Protein AF-A0AAN0NAV8-F1 (afdb_monomer_lite)

Sequence (212 aa):
MNHAFNGTGFLKELDVSEWDTSNVSIMSFVFSYTAVESLDVHKWNTSNVTTMSNMFAMTQSLTHLEGKLNWDTSKVTKMDGMFIFSGLSELDLSNFDTSNVTDMDGMFGGMENLETLDIGSFDTSKVTNAENIFGMDEKLNRITLGAKTTFQSFYTGLPLISTESGEYTGGWIRIIPESPFTTYSSSDIFMESFNGNLVERMFGKDLSKMAN

Secondary structure (DSSP, 8-state):
--STTTT-TT------TT---TT--B--SSSTT----EEE-TT---TT--B-TTTTTT-TT--EEES------TT--B-TTTTTT---S----TT---TT--B-TTTTTT-TT--EEEETT---TT-SB-TTTTTT-SS--EEEE-TT-EE--S-SSPPPPP-SS----SS-EE--TTS---B-S-HHHHHTT--SS----SS----TT---

Structure (mmCIF, N/CA/C/O backbone):
data_AF-A0AAN0NAV8-F1
#
_entry.id   AF-A0AAN0NAV8-F1
#
loop_
_atom_site.group_PDB
_atom_site.id
_atom_site.type_symbol
_atom_site.label_atom_id
_atom_site.label_alt_id
_atom_site.label_comp_id
_atom_site.label_asym_id
_atom_site.label_entity_id
_atom_site.label_seq_id
_atom_site.pdbx_PDB_ins_code
_atom_site.Cartn_x
_atom_site.Cartn_y
_atom_site.Cartn_z
_atom_site.occupancy
_atom_site.B_iso_or_equiv
_atom_site.auth_seq_id
_atom_site.auth_comp_id
_atom_site.auth_asym_id
_atom_site.auth_atom_id
_atom_site.pdbx_PDB_model_num
ATOM 1 N N . MET A 1 1 ? 4.655 -13.094 -10.588 1.00 91.25 1 MET A N 1
ATOM 2 C CA . MET A 1 1 ? 5.820 -12.193 -10.552 1.00 91.25 1 MET A CA 1
ATOM 3 C C . MET A 1 1 ? 6.284 -12.085 -9.109 1.00 91.25 1 MET A C 1
ATOM 5 O O . MET A 1 1 ? 5.792 -11.251 -8.373 1.00 91.25 1 MET A O 1
ATOM 9 N N . ASN A 1 2 ? 7.158 -12.990 -8.669 1.00 95.38 2 ASN A N 1
ATOM 10 C CA . ASN A 1 2 ? 7.648 -13.016 -7.291 1.00 95.38 2 ASN A CA 1
ATOM 11 C C . ASN A 1 2 ? 9.161 -12.766 -7.308 1.00 95.38 2 ASN A C 1
ATOM 13 O O . ASN A 1 2 ? 9.855 -13.462 -8.047 1.00 95.38 2 ASN A O 1
ATOM 17 N N . HIS A 1 3 ? 9.642 -11.773 -6.558 1.00 97.31 3 HIS A N 1
ATOM 18 C CA . HIS A 1 3 ? 11.048 -11.345 -6.506 1.00 97.31 3 HIS A CA 1
ATOM 19 C C . HIS A 1 3 ? 11.684 -10.984 -7.865 1.00 97.31 3 HIS A C 1
ATOM 21 O O . HIS A 1 3 ? 12.891 -11.139 -8.029 1.00 97.31 3 HIS A O 1
ATOM 27 N N . ALA A 1 4 ? 10.906 -10.526 -8.854 1.00 97.25 4 ALA A N 1
ATOM 28 C CA . ALA A 1 4 ? 11.380 -10.395 -10.240 1.00 97.25 4 ALA A CA 1
ATOM 29 C C . ALA A 1 4 ? 12.645 -9.521 -10.393 1.00 97.25 4 ALA A C 1
ATOM 31 O O . ALA A 1 4 ? 13.551 -9.903 -11.131 1.00 97.25 4 ALA A O 1
ATOM 32 N N . PHE A 1 5 ? 12.718 -8.402 -9.666 1.00 98.06 5 PHE A N 1
ATOM 33 C CA . PHE A 1 5 ? 13.861 -7.478 -9.629 1.00 98.06 5 PHE A CA 1
ATOM 34 C C . PHE A 1 5 ? 14.331 -7.216 -8.191 1.00 98.06 5 PHE A C 1
ATOM 36 O O . PHE A 1 5 ? 15.004 -6.230 -7.910 1.00 98.06 5 PHE A O 1
ATOM 43 N N . ASN A 1 6 ? 13.986 -8.103 -7.255 1.00 97.62 6 ASN A N 1
ATOM 44 C CA . ASN A 1 6 ? 14.332 -7.920 -5.851 1.00 97.62 6 ASN A CA 1
ATOM 45 C C . ASN A 1 6 ? 15.852 -7.796 -5.658 1.00 97.62 6 ASN A C 1
ATOM 47 O O . ASN A 1 6 ? 16.610 -8.664 -6.095 1.00 97.62 6 ASN A O 1
ATOM 51 N N . GLY A 1 7 ? 16.294 -6.748 -4.965 1.00 96.88 7 GLY A N 1
ATOM 52 C CA . GLY A 1 7 ? 17.705 -6.519 -4.659 1.00 96.88 7 GLY A CA 1
ATOM 53 C C . GLY A 1 7 ? 18.537 -5.998 -5.829 1.00 96.88 7 GLY A C 1
ATOM 54 O O . GLY A 1 7 ? 19.754 -5.859 -5.684 1.00 96.88 7 GLY A O 1
ATOM 55 N N . THR A 1 8 ? 17.938 -5.684 -6.985 1.00 97.25 8 THR A N 1
ATOM 56 C CA . THR A 1 8 ? 18.673 -5.057 -8.092 1.00 97.25 8 THR A CA 1
ATOM 57 C C . THR A 1 8 ? 18.839 -3.556 -7.841 1.00 97.25 8 THR A C 1
ATOM 59 O O . THR A 1 8 ? 18.300 -2.727 -8.570 1.00 97.25 8 THR A O 1
ATOM 62 N N . GLY A 1 9 ? 19.618 -3.188 -6.820 1.00 95.56 9 GLY A N 1
ATOM 63 C CA . GLY A 1 9 ? 19.835 -1.795 -6.392 1.00 95.56 9 GLY A CA 1
ATOM 64 C C . GLY A 1 9 ? 20.582 -0.904 -7.396 1.00 95.56 9 GLY A C 1
ATOM 65 O O . GLY A 1 9 ? 20.837 0.262 -7.123 1.00 95.56 9 GLY A O 1
ATOM 66 N N . PHE A 1 10 ? 20.958 -1.441 -8.558 1.00 95.44 10 PHE A N 1
ATOM 67 C CA . PHE A 1 10 ? 21.512 -0.686 -9.685 1.00 95.44 10 PHE A CA 1
ATOM 68 C C . PHE A 1 10 ? 20.484 -0.430 -10.801 1.00 95.44 10 PHE A C 1
ATOM 70 O O . PHE A 1 10 ? 20.789 0.300 -11.743 1.00 95.44 10 PHE A O 1
ATOM 77 N N . LEU A 1 11 ? 19.296 -1.046 -10.733 1.00 97.56 11 LEU A N 1
ATOM 78 C CA . LEU A 1 11 ? 18.228 -0.866 -11.713 1.00 97.56 11 LEU A CA 1
ATOM 79 C C . LEU A 1 11 ? 17.549 0.479 -11.468 1.00 97.56 11 LEU A C 1
ATOM 81 O O . LEU A 1 11 ? 16.832 0.609 -10.482 1.00 97.56 11 LEU A O 1
ATOM 85 N N . LYS A 1 12 ? 17.789 1.447 -12.355 1.00 96.50 12 LYS A N 1
ATOM 86 C CA . LYS A 1 12 ? 17.234 2.809 -12.268 1.00 96.50 12 LYS A CA 1
ATOM 87 C C . LYS A 1 12 ? 16.031 3.057 -13.167 1.00 96.50 12 LYS A C 1
ATOM 89 O O . LYS A 1 12 ? 15.163 3.857 -12.844 1.00 96.50 12 LYS A O 1
ATOM 94 N N . GLU A 1 13 ? 15.987 2.359 -14.292 1.00 96.06 13 GLU A N 1
ATOM 95 C CA . GLU A 1 13 ? 14.954 2.511 -15.307 1.00 96.06 13 GLU A CA 1
ATOM 96 C C . GLU A 1 13 ? 14.535 1.125 -15.783 1.00 96.06 13 GLU A C 1
ATOM 98 O O . GLU A 1 13 ? 15.375 0.244 -16.000 1.00 96.06 13 GLU A O 1
ATOM 103 N N . LEU A 1 14 ? 13.231 0.934 -15.941 1.00 95.75 14 LEU A N 1
ATOM 104 C CA . LEU A 1 14 ? 12.652 -0.266 -16.516 1.00 95.75 14 LEU A CA 1
ATOM 105 C C . LEU A 1 14 ? 11.301 0.086 -17.130 1.00 95.75 14 LEU A C 1
ATOM 107 O O . LEU A 1 14 ? 10.402 0.544 -16.430 1.00 95.75 14 LEU A O 1
ATOM 111 N N . ASP A 1 15 ? 11.146 -0.172 -18.424 1.00 96.12 15 ASP A N 1
ATOM 112 C CA . ASP A 1 15 ? 9.843 -0.054 -19.069 1.00 96.12 15 ASP A CA 1
ATOM 113 C C . ASP A 1 15 ? 8.992 -1.297 -18.766 1.00 96.12 15 ASP A C 1
ATOM 115 O O . ASP A 1 15 ? 9.335 -2.424 -19.145 1.00 96.12 15 ASP A O 1
ATOM 119 N N . VAL A 1 16 ? 7.886 -1.075 -18.055 1.00 95.44 16 VAL A N 1
ATOM 120 C CA . VAL A 1 16 ? 6.910 -2.104 -17.663 1.00 95.44 16 VAL A CA 1
ATOM 121 C C . VAL A 1 16 ? 5.508 -1.826 -18.204 1.00 95.44 16 VAL A C 1
ATOM 123 O O . VAL A 1 16 ? 4.563 -2.545 -17.865 1.00 95.44 16 VAL A O 1
ATOM 126 N N . SER A 1 17 ? 5.386 -0.812 -19.067 1.00 95.19 17 SER A N 1
ATOM 127 C CA . SER A 1 17 ? 4.108 -0.286 -19.549 1.00 95.19 17 SER A CA 1
ATOM 128 C C . SER A 1 17 ? 3.334 -1.298 -20.399 1.00 95.19 17 SER A C 1
ATOM 130 O O . SER A 1 17 ? 2.110 -1.344 -20.335 1.00 95.19 17 SER A O 1
ATOM 132 N N . GLU A 1 18 ? 4.029 -2.168 -21.141 1.00 95.75 18 GLU A N 1
ATOM 133 C CA . GLU A 1 18 ? 3.426 -3.180 -22.028 1.00 95.75 18 GLU A CA 1
ATOM 134 C C . GLU A 1 18 ? 3.427 -4.605 -21.445 1.00 95.75 18 GLU A C 1
ATOM 136 O O . GLU A 1 18 ? 3.248 -5.587 -22.169 1.00 95.75 18 GLU A O 1
ATOM 141 N N . TRP A 1 19 ? 3.667 -4.764 -20.142 1.00 96.12 19 TRP A N 1
ATOM 142 C CA . TRP A 1 19 ? 3.654 -6.093 -19.530 1.00 96.12 19 TRP A CA 1
ATOM 143 C C . TRP A 1 19 ? 2.241 -6.678 -19.461 1.00 96.12 19 TRP A C 1
ATOM 145 O O . TRP A 1 19 ? 1.323 -6.075 -18.907 1.00 96.12 19 TRP A O 1
ATOM 155 N N . ASP A 1 20 ? 2.082 -7.915 -19.940 1.00 97.25 20 ASP A N 1
ATOM 156 C CA . ASP A 1 20 ? 0.865 -8.693 -19.711 1.00 97.25 20 ASP A CA 1
ATOM 157 C C . ASP A 1 20 ? 0.886 -9.316 -18.308 1.00 97.25 20 ASP A C 1
ATOM 159 O O . ASP A 1 20 ? 1.498 -10.360 -18.064 1.00 97.25 20 ASP A O 1
ATOM 163 N N . THR A 1 21 ? 0.188 -8.673 -17.374 1.00 97.56 21 THR A N 1
ATOM 164 C CA . THR A 1 21 ? 0.040 -9.161 -15.997 1.00 97.56 21 THR A CA 1
ATOM 165 C C . THR A 1 21 ? -1.244 -9.963 -15.772 1.00 97.56 21 THR A C 1
ATOM 167 O O . THR A 1 21 ? -1.510 -10.375 -14.644 1.00 97.56 21 THR A O 1
ATOM 170 N N . SER A 1 22 ? -2.042 -10.231 -16.81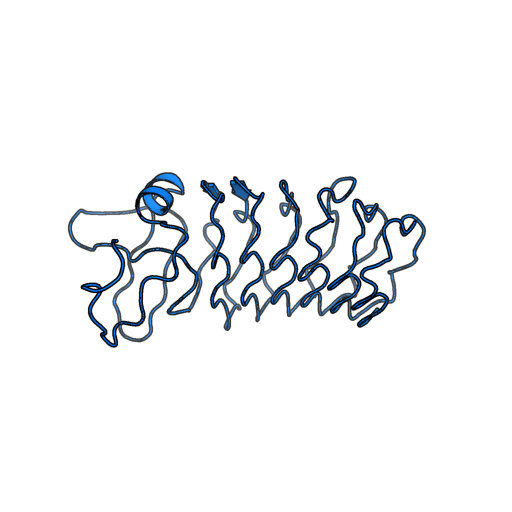5 1.00 98.06 22 SER A N 1
ATOM 171 C CA . SER A 1 22 ? -3.394 -10.802 -16.681 1.00 98.06 22 SER A CA 1
ATOM 172 C C . SER A 1 22 ? -3.432 -12.177 -16.010 1.00 98.06 22 SER A C 1
ATOM 174 O O . SER A 1 22 ? -4.425 -12.525 -15.376 1.00 98.06 22 SER A O 1
ATOM 176 N N . ASN A 1 23 ? -2.345 -12.946 -16.094 1.00 97.94 23 ASN A N 1
ATOM 177 C CA . ASN A 1 23 ? -2.221 -14.276 -15.488 1.00 97.94 23 ASN A CA 1
ATOM 178 C C . ASN A 1 23 ? -1.408 -14.289 -14.183 1.00 97.94 23 ASN A C 1
ATOM 180 O O . ASN A 1 23 ? -1.082 -15.354 -13.655 1.00 97.94 23 ASN A O 1
ATOM 184 N N . VAL A 1 24 ? -1.039 -13.122 -13.655 1.00 98.56 24 VAL A N 1
ATOM 185 C CA . VAL A 1 24 ? -0.206 -13.017 -12.457 1.00 98.56 24 VAL A CA 1
ATOM 186 C C . VAL A 1 24 ? -1.073 -13.135 -11.208 1.00 98.56 24 VAL A C 1
ATOM 188 O O . VAL A 1 24 ? -1.971 -12.332 -10.990 1.00 98.56 24 VAL A O 1
ATOM 191 N N . SER A 1 25 ? -0.771 -14.120 -10.359 1.00 98.44 25 SER A N 1
ATOM 192 C CA . SER A 1 25 ? -1.440 -14.307 -9.063 1.00 98.44 25 SER A CA 1
ATOM 193 C C . SER A 1 25 ? -0.660 -13.750 -7.871 1.00 98.44 25 SER A C 1
ATOM 195 O O . SER A 1 25 ? -1.238 -13.414 -6.845 1.00 98.44 25 SER A O 1
ATOM 197 N N . ILE A 1 26 ? 0.662 -13.630 -7.987 1.00 98.81 26 ILE A N 1
ATOM 198 C CA . ILE A 1 26 ? 1.543 -13.157 -6.911 1.00 98.81 26 ILE A CA 1
ATOM 199 C C . ILE A 1 26 ? 2.423 -12.042 -7.465 1.00 98.81 26 ILE A C 1
ATOM 201 O O . ILE A 1 26 ? 3.102 -12.259 -8.474 1.00 98.81 26 ILE A O 1
ATOM 205 N N . MET A 1 27 ? 2.418 -10.894 -6.788 1.00 98.56 27 MET A N 1
ATOM 206 C CA . MET A 1 27 ? 3.232 -9.703 -7.050 1.00 98.56 27 MET A CA 1
ATOM 207 C C . MET A 1 27 ? 4.069 -9.330 -5.817 1.00 98.56 27 MET A C 1
ATOM 209 O O . MET A 1 27 ? 4.121 -8.175 -5.406 1.00 98.56 27 MET A O 1
ATOM 213 N N . SER A 1 28 ? 4.719 -10.318 -5.200 1.00 98.56 28 SER A N 1
ATOM 214 C CA . SER A 1 28 ? 5.543 -10.082 -4.013 1.00 98.56 28 SER A CA 1
ATOM 215 C C . SER A 1 28 ? 6.966 -9.666 -4.373 1.00 98.56 28 SER A C 1
ATOM 217 O O . SER A 1 28 ? 7.565 -10.244 -5.283 1.00 98.56 28 SER A O 1
ATOM 219 N N . PHE A 1 29 ? 7.517 -8.687 -3.649 1.00 98.56 29 PHE A N 1
ATOM 220 C CA . PHE A 1 29 ? 8.912 -8.230 -3.777 1.00 98.56 29 PHE A CA 1
ATOM 221 C C . PHE A 1 29 ? 9.351 -7.857 -5.204 1.00 98.56 29 PHE A C 1
ATOM 223 O O . PHE A 1 29 ? 10.533 -7.963 -5.526 1.00 98.56 29 PHE A O 1
ATOM 230 N N . VAL A 1 30 ? 8.428 -7.480 -6.096 1.00 98.38 30 VAL A N 1
ATOM 231 C CA . VAL A 1 30 ? 8.737 -7.313 -7.530 1.00 98.38 30 VAL A CA 1
ATOM 232 C C . VAL A 1 30 ? 9.860 -6.304 -7.745 1.00 98.38 30 VAL A C 1
ATOM 234 O O . VAL A 1 30 ? 10.785 -6.621 -8.487 1.00 98.38 30 VAL A O 1
ATOM 237 N N . PHE A 1 31 ? 9.812 -5.166 -7.051 1.00 98.44 31 PHE A N 1
ATOM 238 C CA . PHE A 1 31 ? 10.794 -4.082 -7.138 1.00 98.44 31 PHE A CA 1
ATOM 239 C C . PHE A 1 31 ? 11.484 -3.780 -5.814 1.00 98.44 31 PHE A C 1
ATOM 241 O O . PHE A 1 31 ? 12.126 -2.740 -5.684 1.00 98.44 31 PHE A O 1
ATOM 248 N N . SER A 1 32 ? 11.377 -4.672 -4.829 1.00 98.25 32 SER A N 1
ATOM 249 C CA . SER A 1 32 ? 11.973 -4.413 -3.525 1.00 98.25 32 SER A CA 1
ATOM 250 C C . SER A 1 32 ? 13.491 -4.220 -3.634 1.00 98.25 32 SER A C 1
ATOM 252 O O . SER A 1 32 ? 14.159 -4.937 -4.382 1.00 98.25 32 SER A O 1
ATOM 254 N N . TYR A 1 33 ? 14.036 -3.237 -2.913 1.00 97.75 33 TYR A N 1
ATOM 255 C CA . TYR A 1 33 ? 15.460 -2.869 -2.954 1.00 97.75 33 TYR A CA 1
ATOM 256 C C . TYR A 1 33 ? 16.001 -2.534 -4.361 1.00 97.75 33 TYR A C 1
ATOM 258 O O . TYR A 1 33 ? 17.181 -2.763 -4.651 1.00 97.75 33 TYR A O 1
ATOM 266 N N . THR A 1 34 ? 15.160 -2.018 -5.259 1.00 98.38 34 THR A N 1
ATOM 267 C CA . THR A 1 34 ? 15.616 -1.460 -6.542 1.00 98.38 34 THR A CA 1
ATOM 268 C C . THR A 1 34 ? 15.930 0.032 -6.417 1.00 98.38 34 THR A C 1
ATOM 270 O O . THR A 1 34 ? 15.649 0.653 -5.393 1.00 98.38 34 THR A O 1
ATOM 273 N N . ALA A 1 35 ? 16.534 0.611 -7.456 1.00 98.12 35 ALA A N 1
ATOM 274 C CA . ALA A 1 35 ? 16.791 2.048 -7.551 1.00 98.12 35 ALA A CA 1
ATOM 275 C C . ALA A 1 35 ? 15.903 2.720 -8.612 1.00 98.12 35 ALA A C 1
ATOM 277 O O . ALA A 1 35 ? 16.272 3.776 -9.122 1.00 98.12 35 ALA A O 1
ATOM 278 N N . VAL A 1 36 ? 14.774 2.095 -8.982 1.00 98.06 36 VAL A N 1
ATOM 279 C CA . VAL A 1 36 ? 13.880 2.633 -10.015 1.00 98.06 36 VAL A CA 1
ATOM 280 C C . VAL A 1 36 ? 13.278 3.945 -9.538 1.00 98.06 36 VAL A C 1
ATOM 282 O O . VAL A 1 36 ? 12.840 4.035 -8.394 1.00 98.06 36 VAL A O 1
ATOM 285 N N . GLU A 1 37 ? 13.286 4.959 -10.398 1.00 96.75 37 GLU A N 1
ATOM 286 C CA . GLU A 1 37 ? 12.847 6.310 -10.021 1.00 96.75 37 GLU A CA 1
ATOM 287 C C . GLU A 1 37 ? 11.358 6.539 -10.313 1.00 96.75 37 GLU A C 1
ATOM 289 O O . GLU A 1 37 ? 10.651 7.167 -9.516 1.00 96.75 37 GLU A O 1
ATOM 294 N N . SER A 1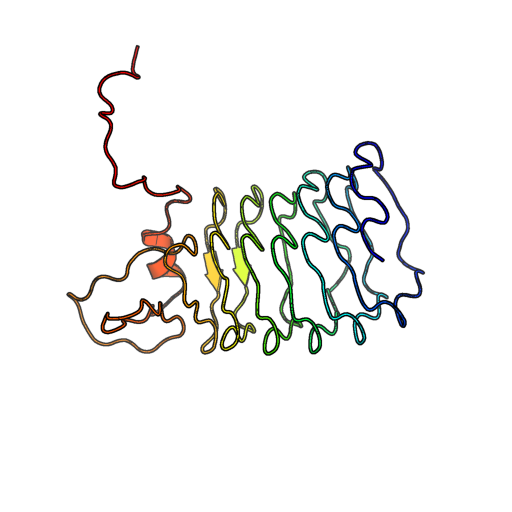 38 ? 10.874 5.960 -11.414 1.00 96.56 38 SER A N 1
ATOM 295 C CA . SER A 1 38 ? 9.466 5.930 -11.799 1.00 96.56 38 SER A CA 1
ATOM 296 C C . SER A 1 38 ? 9.102 4.625 -12.507 1.00 96.56 38 SER A C 1
ATOM 298 O O . SER A 1 38 ? 9.955 3.942 -13.080 1.00 96.56 38 SER A O 1
ATOM 300 N N . LEU A 1 39 ? 7.820 4.259 -12.447 1.00 96.56 39 LEU A N 1
ATOM 301 C CA . LEU A 1 39 ? 7.269 3.098 -13.144 1.00 96.56 39 LEU A CA 1
ATOM 302 C C . LEU A 1 39 ? 5.896 3.431 -13.716 1.00 96.56 39 LEU A C 1
ATOM 304 O O . LEU A 1 39 ? 5.029 3.932 -12.998 1.00 96.56 39 LEU A O 1
ATOM 308 N N . ASP A 1 40 ? 5.683 3.072 -14.981 1.00 95.56 40 ASP A N 1
ATOM 309 C CA . ASP A 1 40 ? 4.367 3.132 -15.605 1.00 95.56 40 ASP A CA 1
ATOM 310 C C . ASP A 1 40 ? 3.624 1.797 -15.494 1.00 95.56 40 ASP A C 1
ATOM 312 O O . ASP A 1 40 ? 3.933 0.826 -16.185 1.00 95.56 40 ASP A O 1
ATOM 316 N N . VAL A 1 41 ? 2.622 1.769 -14.613 1.00 93.94 41 VAL A N 1
ATOM 317 C CA . VAL A 1 41 ? 1.851 0.572 -14.245 1.00 93.94 41 VAL A CA 1
ATOM 318 C C . VAL A 1 41 ? 0.369 0.667 -14.630 1.00 93.94 41 VAL A C 1
ATOM 320 O O . VAL A 1 41 ? -0.427 -0.184 -14.223 1.00 93.94 41 VAL A O 1
ATOM 323 N N . HIS A 1 42 ? -0.036 1.670 -15.423 1.00 91.88 42 HIS A N 1
ATOM 324 C CA . HIS A 1 42 ? -1.458 1.936 -15.697 1.00 91.88 42 HIS A CA 1
ATOM 325 C C . HIS A 1 42 ? -2.169 0.822 -16.487 1.00 91.88 42 HIS A C 1
ATOM 327 O O . HIS A 1 42 ? -3.392 0.695 -16.397 1.00 91.88 42 HIS A O 1
ATOM 333 N N . LYS A 1 43 ? -1.427 0.017 -17.266 1.00 93.88 43 LYS A N 1
ATOM 334 C CA . LYS A 1 43 ? -1.976 -1.102 -18.063 1.00 93.88 43 LYS A CA 1
ATOM 335 C C . LYS A 1 43 ? -2.018 -2.433 -17.325 1.00 93.88 43 LYS A C 1
ATOM 337 O O . LYS A 1 43 ? -2.519 -3.417 -17.871 1.00 93.88 43 LYS A O 1
ATOM 342 N N . TRP A 1 44 ? -1.487 -2.495 -16.110 1.00 96.00 44 TRP A N 1
ATOM 343 C CA . TRP A 1 44 ? -1.429 -3.748 -15.380 1.00 96.00 44 TRP A CA 1
ATOM 344 C C . TRP A 1 44 ? -2.827 -4.229 -15.002 1.00 96.00 44 TRP A C 1
ATOM 346 O O . TRP A 1 44 ? -3.577 -3.573 -14.282 1.00 96.00 44 TRP A O 1
ATOM 356 N N . ASN A 1 45 ? -3.157 -5.430 -15.460 1.00 97.06 45 ASN A N 1
ATOM 357 C CA . ASN A 1 45 ? -4.322 -6.166 -15.010 1.00 97.06 45 ASN A CA 1
ATOM 358 C C . ASN A 1 45 ? -3.968 -6.938 -13.732 1.00 97.06 45 ASN A C 1
ATOM 360 O O . ASN A 1 45 ? -3.230 -7.923 -13.787 1.00 97.06 45 ASN A O 1
ATOM 364 N N . THR A 1 46 ? -4.506 -6.505 -12.592 1.00 97.81 46 THR A N 1
ATOM 365 C CA . THR A 1 46 ? -4.287 -7.142 -11.282 1.00 97.81 46 THR A CA 1
ATOM 366 C C . THR A 1 46 ? -5.457 -8.013 -10.822 1.00 97.81 46 THR A C 1
ATOM 368 O O . THR A 1 46 ? -5.409 -8.557 -9.725 1.00 97.81 46 THR A O 1
ATOM 371 N N . SER A 1 47 ? -6.481 -8.221 -11.659 1.00 98.25 47 SER A N 1
ATOM 372 C CA . SER A 1 47 ? -7.729 -8.919 -11.283 1.00 98.25 47 SER A CA 1
ATOM 373 C C . SER A 1 47 ? -7.554 -10.379 -10.847 1.00 98.25 47 SER A C 1
ATOM 375 O O . SER A 1 47 ? -8.487 -10.991 -10.325 1.00 98.25 47 SER A O 1
ATOM 377 N N . ASN A 1 48 ? -6.379 -10.974 -11.066 1.00 98.56 48 ASN A N 1
ATOM 378 C CA . ASN A 1 48 ? -6.030 -12.322 -10.610 1.00 98.56 48 ASN A CA 1
ATOM 379 C C . ASN A 1 48 ? -5.016 -12.343 -9.460 1.00 98.56 48 ASN A C 1
ATOM 381 O O . ASN A 1 48 ? -4.727 -13.420 -8.937 1.00 98.56 48 ASN A O 1
ATOM 385 N N . VAL A 1 49 ? -4.505 -11.183 -9.046 1.00 98.81 49 VAL A N 1
ATOM 386 C CA . VAL A 1 49 ? -3.500 -11.069 -7.993 1.00 98.81 49 VAL A CA 1
ATOM 387 C C . VAL A 1 49 ? -4.147 -11.313 -6.633 1.00 98.81 49 VAL A C 1
ATOM 389 O O . VAL A 1 49 ? -5.152 -10.706 -6.279 1.00 98.81 49 VAL A O 1
ATOM 392 N N . THR A 1 50 ? -3.542 -12.201 -5.851 1.00 98.75 50 THR A N 1
ATOM 393 C CA . THR A 1 50 ? -3.957 -12.534 -4.483 1.00 98.75 50 THR A CA 1
ATOM 394 C C . THR A 1 50 ? -2.980 -12.021 -3.426 1.00 98.75 50 THR A C 1
ATOM 396 O O . THR A 1 50 ? -3.322 -11.984 -2.243 1.00 98.75 50 THR A O 1
ATOM 399 N N . THR A 1 51 ? -1.768 -11.630 -3.834 1.00 98.88 51 THR A N 1
ATOM 400 C CA . THR A 1 51 ? -0.675 -11.227 -2.936 1.00 98.88 51 THR A CA 1
ATOM 401 C C . THR A 1 51 ? 0.128 -10.085 -3.555 1.00 98.88 51 THR A C 1
ATOM 403 O O . THR A 1 51 ? 0.657 -10.250 -4.655 1.00 98.88 51 THR A O 1
ATOM 406 N N . MET A 1 52 ? 0.265 -8.970 -2.832 1.00 98.75 52 MET A N 1
ATOM 407 C CA . MET A 1 52 ? 1.056 -7.786 -3.217 1.00 98.75 52 MET A CA 1
ATOM 408 C C . MET A 1 52 ? 2.135 -7.424 -2.176 1.00 98.75 52 MET A C 1
ATOM 410 O O . MET A 1 52 ? 2.673 -6.319 -2.178 1.00 98.75 52 MET A O 1
ATOM 414 N N . SER A 1 53 ? 2.465 -8.362 -1.283 1.00 98.75 53 SER A N 1
ATOM 415 C CA . SER A 1 53 ? 3.417 -8.169 -0.186 1.00 98.75 53 SER A CA 1
ATOM 416 C C . SER A 1 53 ? 4.760 -7.600 -0.649 1.00 98.75 53 SER A C 1
ATOM 418 O O . SER A 1 53 ? 5.406 -8.166 -1.534 1.00 98.75 53 SER A O 1
ATOM 420 N N . ASN A 1 54 ? 5.226 -6.536 -0.002 1.00 98.62 54 ASN A N 1
ATOM 421 C CA . ASN A 1 54 ? 6.555 -5.953 -0.191 1.00 98.62 54 ASN A CA 1
ATOM 422 C C . ASN A 1 54 ? 6.880 -5.541 -1.637 1.00 98.62 54 ASN A C 1
ATOM 424 O O . ASN A 1 54 ? 8.047 -5.494 -2.022 1.00 98.62 54 ASN A O 1
ATOM 428 N N . MET A 1 55 ? 5.869 -5.283 -2.473 1.00 98.38 55 MET A N 1
ATOM 429 C CA . MET A 1 55 ? 6.056 -5.066 -3.909 1.00 98.38 55 MET A CA 1
ATOM 430 C C . MET A 1 55 ? 7.073 -3.961 -4.234 1.00 98.38 55 MET A C 1
ATOM 432 O O . MET A 1 55 ? 7.912 -4.167 -5.113 1.00 98.38 55 MET A O 1
ATOM 436 N N . PHE A 1 56 ? 7.029 -2.854 -3.489 1.00 98.38 56 PHE A N 1
ATOM 437 C CA . PHE A 1 56 ? 7.923 -1.699 -3.616 1.00 98.38 56 PHE A CA 1
ATOM 438 C C . PHE A 1 56 ? 8.753 -1.454 -2.347 1.00 98.38 56 PHE A C 1
ATOM 440 O O . PHE A 1 56 ? 9.325 -0.376 -2.179 1.00 98.38 56 PHE A O 1
ATOM 447 N N . ALA A 1 57 ? 8.855 -2.447 -1.459 1.00 98.19 57 ALA A N 1
ATOM 448 C CA . ALA A 1 57 ? 9.543 -2.305 -0.180 1.00 98.19 57 ALA A CA 1
ATOM 449 C C . ALA A 1 57 ? 11.000 -1.851 -0.353 1.00 98.19 57 ALA A C 1
ATOM 451 O O . ALA A 1 57 ? 11.746 -2.444 -1.137 1.00 98.19 57 ALA A O 1
ATOM 452 N N . MET A 1 58 ? 11.427 -0.849 0.417 1.00 97.81 58 MET A N 1
ATOM 453 C CA . MET A 1 58 ? 12.793 -0.307 0.426 1.00 97.81 58 MET A CA 1
ATOM 454 C C . MET A 1 58 ? 13.234 0.299 -0.917 1.00 97.81 58 MET A C 1
ATOM 456 O O . MET A 1 58 ? 14.429 0.422 -1.189 1.00 97.81 58 MET A O 1
ATOM 460 N N . THR A 1 59 ? 12.285 0.683 -1.774 1.00 97.44 59 THR A N 1
ATOM 461 C CA . THR A 1 59 ? 12.566 1.351 -3.054 1.00 97.44 59 THR A CA 1
ATOM 462 C C . THR A 1 59 ? 12.606 2.863 -2.843 1.00 97.44 59 THR A C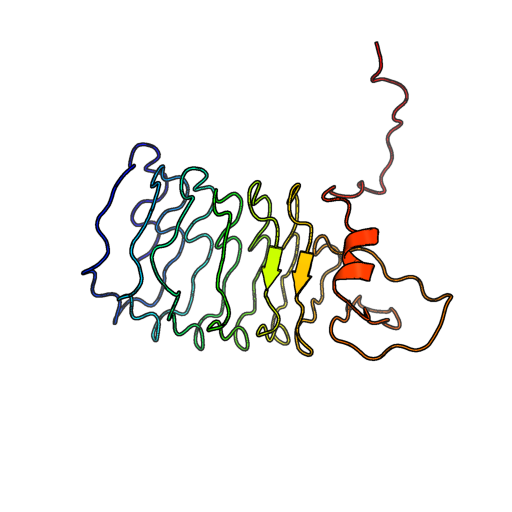 1
ATOM 464 O O . THR A 1 59 ? 11.721 3.596 -3.278 1.00 97.44 59 THR A O 1
ATOM 467 N N . GLN A 1 60 ? 13.621 3.339 -2.122 1.00 96.31 60 GLN A N 1
ATOM 468 C CA . GLN A 1 60 ? 13.733 4.749 -1.716 1.00 96.31 60 GLN A CA 1
ATOM 469 C C . GLN A 1 60 ? 13.861 5.719 -2.901 1.00 96.31 60 GLN A C 1
ATOM 471 O O . GLN A 1 60 ? 13.516 6.889 -2.780 1.00 96.31 60 GLN A O 1
ATOM 476 N N . SER A 1 61 ? 14.347 5.243 -4.052 1.00 97.62 61 SER A N 1
ATOM 477 C CA . SER A 1 61 ? 14.442 6.047 -5.277 1.00 97.62 61 SER A CA 1
ATOM 478 C C . SER A 1 61 ? 13.103 6.229 -5.992 1.00 97.62 61 SER A C 1
ATOM 480 O O . SER A 1 61 ? 12.974 7.177 -6.761 1.00 97.62 61 SER A O 1
ATOM 482 N N . LEU A 1 62 ? 12.113 5.363 -5.740 1.00 97.62 62 LEU A N 1
ATOM 483 C CA . LEU A 1 62 ? 10.817 5.420 -6.412 1.00 97.62 62 LEU A CA 1
ATOM 484 C C . LEU A 1 62 ? 10.016 6.586 -5.848 1.00 97.62 62 LEU A C 1
ATOM 486 O O . LEU A 1 62 ? 9.468 6.493 -4.753 1.00 97.62 62 LEU A O 1
ATOM 490 N N . THR A 1 63 ? 9.954 7.677 -6.603 1.00 95.81 63 THR A N 1
ATOM 491 C CA . THR A 1 63 ? 9.267 8.913 -6.194 1.00 95.81 63 THR A CA 1
ATOM 492 C C . THR A 1 63 ? 7.929 9.097 -6.892 1.00 95.81 63 THR A C 1
ATOM 494 O O . THR A 1 63 ? 7.103 9.879 -6.424 1.00 95.81 63 THR A O 1
ATOM 497 N N . HIS A 1 64 ? 7.676 8.342 -7.966 1.00 92.19 64 HIS A N 1
ATOM 498 C CA . HIS A 1 64 ? 6.446 8.451 -8.735 1.00 92.19 64 HIS A CA 1
ATOM 499 C C . HIS A 1 64 ? 5.993 7.106 -9.324 1.00 92.19 64 HIS A C 1
ATOM 501 O O . HIS A 1 64 ? 6.785 6.365 -9.905 1.00 92.19 64 HIS A O 1
ATOM 507 N N . LEU A 1 65 ? 4.698 6.808 -9.208 1.00 93.62 65 LEU A N 1
ATOM 508 C CA . LEU A 1 65 ? 4.021 5.789 -10.012 1.00 93.62 65 LEU A CA 1
ATOM 509 C C . LEU A 1 65 ? 3.181 6.528 -11.052 1.00 93.62 65 LEU A C 1
ATOM 511 O O . LEU A 1 65 ? 2.309 7.312 -10.685 1.00 93.62 65 LEU A O 1
ATOM 515 N N . GLU A 1 66 ? 3.465 6.303 -12.332 1.00 85.81 66 GLU A N 1
ATOM 516 C CA . GLU A 1 66 ? 2.816 7.050 -13.409 1.00 85.81 66 GLU A CA 1
ATOM 517 C C . GLU A 1 66 ? 1.345 6.637 -13.551 1.00 85.81 66 GLU A C 1
ATOM 519 O O . GLU A 1 66 ? 0.997 5.453 -13.635 1.00 85.81 66 GLU A O 1
ATOM 524 N N . GLY A 1 67 ? 0.477 7.646 -13.640 1.00 75.06 67 GLY A N 1
ATOM 525 C CA . GLY A 1 67 ? -0.957 7.475 -13.854 1.00 75.06 67 GLY A CA 1
ATOM 526 C C . GLY A 1 67 ? -1.744 7.024 -12.618 1.00 75.06 67 GLY A C 1
ATOM 527 O O . GLY A 1 67 ? -1.225 6.832 -11.522 1.00 75.06 67 GLY A O 1
ATOM 528 N N . LYS A 1 68 ? -3.064 6.873 -12.793 1.00 80.94 68 LYS A N 1
ATOM 529 C CA . LYS A 1 68 ? -3.944 6.383 -11.725 1.00 80.94 68 LYS A CA 1
ATOM 530 C C . LYS A 1 68 ? -3.753 4.878 -11.542 1.00 80.94 68 LYS A C 1
ATOM 532 O O . LYS A 1 68 ? -3.877 4.122 -12.509 1.00 80.94 68 LYS A O 1
ATOM 537 N N . LEU A 1 69 ? -3.573 4.432 -10.298 1.00 89.50 69 LEU A N 1
ATOM 538 C CA . LEU A 1 69 ? -3.573 3.011 -9.945 1.00 89.50 69 LEU A CA 1
ATOM 539 C C . LEU A 1 69 ? -4.985 2.424 -10.120 1.00 89.50 69 LEU A C 1
ATOM 541 O O . LEU A 1 69 ? -5.815 2.426 -9.212 1.00 89.50 69 LEU A O 1
ATOM 545 N N . ASN A 1 70 ? -5.287 1.924 -11.319 1.00 90.12 70 ASN A N 1
ATOM 546 C CA . ASN A 1 70 ? -6.551 1.253 -11.654 1.00 90.12 70 ASN A CA 1
ATOM 547 C C . ASN A 1 70 ? -6.501 -0.253 -11.362 1.00 90.12 70 ASN A C 1
ATOM 549 O O . ASN A 1 70 ? -7.035 -1.068 -12.115 1.00 90.12 70 ASN A O 1
ATOM 553 N N . TRP A 1 71 ? -5.823 -0.625 -10.281 1.00 95.50 71 TRP A N 1
ATOM 554 C CA . TRP A 1 71 ? -5.672 -2.013 -9.880 1.00 95.50 71 TRP A CA 1
ATOM 555 C C . TRP A 1 71 ? -6.964 -2.542 -9.265 1.00 95.50 71 TRP A C 1
ATOM 557 O O . TRP A 1 71 ? -7.507 -1.973 -8.323 1.00 95.50 71 TRP A O 1
ATOM 567 N N . ASP A 1 72 ? -7.430 -3.671 -9.785 1.00 97.44 72 ASP A N 1
ATOM 568 C CA . ASP A 1 72 ? -8.412 -4.510 -9.112 1.00 97.44 72 ASP A CA 1
ATOM 569 C C . ASP A 1 72 ? -7.695 -5.287 -8.003 1.00 97.44 72 ASP A C 1
ATOM 571 O O . ASP A 1 72 ? -6.923 -6.212 -8.280 1.00 97.44 72 ASP A O 1
ATOM 575 N N . THR A 1 73 ? -7.912 -4.882 -6.753 1.00 98.31 73 THR A N 1
ATOM 576 C CA . THR A 1 73 ? -7.364 -5.552 -5.566 1.00 98.31 73 THR A CA 1
ATOM 577 C C . THR A 1 73 ? -8.391 -6.433 -4.859 1.00 98.31 73 THR A C 1
ATOM 579 O O . THR A 1 73 ? -8.098 -6.965 -3.792 1.00 98.31 73 THR A O 1
ATOM 582 N N . SER A 1 74 ? -9.570 -6.654 -5.453 1.00 98.44 74 SER A N 1
ATOM 583 C CA . SER A 1 74 ? -10.689 -7.360 -4.809 1.00 98.44 74 SER A CA 1
ATOM 584 C C . SER A 1 74 ? -10.363 -8.801 -4.401 1.00 98.44 74 SER A C 1
ATOM 586 O O . SER A 1 74 ? -11.018 -9.360 -3.523 1.00 98.44 74 SER A O 1
ATOM 588 N N . LYS A 1 75 ? -9.336 -9.423 -4.995 1.00 98.75 75 LYS A N 1
ATOM 589 C CA . LYS A 1 75 ? -8.853 -10.770 -4.631 1.00 98.75 75 LYS A CA 1
ATOM 590 C C . LYS A 1 75 ? -7.612 -10.774 -3.738 1.00 98.75 75 LYS A C 1
ATOM 592 O O . LYS A 1 75 ? -7.174 -11.850 -3.324 1.00 98.75 75 LYS A O 1
ATOM 597 N N . VAL A 1 76 ? -7.026 -9.614 -3.453 1.00 98.88 76 VAL A N 1
ATOM 598 C CA . VAL A 1 76 ? -5.785 -9.515 -2.685 1.00 98.88 76 VAL A CA 1
ATOM 599 C C . VAL A 1 76 ? -6.067 -9.806 -1.215 1.00 98.88 76 VAL A C 1
ATOM 601 O O . VAL A 1 76 ? -6.998 -9.278 -0.616 1.00 98.88 76 VAL A O 1
ATOM 604 N N . THR A 1 77 ? -5.236 -10.667 -0.634 1.00 98.75 77 THR A N 1
ATOM 605 C CA . THR A 1 77 ? -5.325 -11.087 0.773 1.00 98.75 77 THR A CA 1
ATOM 606 C C . THR A 1 77 ? -4.158 -10.578 1.615 1.00 98.75 77 THR A C 1
ATOM 608 O O . THR A 1 77 ? -4.265 -10.510 2.836 1.00 98.75 77 THR A O 1
ATOM 611 N N . LYS A 1 78 ? -3.048 -10.187 0.979 1.00 98.81 78 LYS A N 1
ATOM 612 C CA . LYS A 1 78 ? -1.833 -9.715 1.650 1.00 98.81 78 LYS A CA 1
ATOM 613 C C . LYS A 1 78 ? -1.275 -8.471 0.971 1.00 98.81 78 LYS A C 1
ATOM 615 O O . LYS A 1 78 ? -0.990 -8.512 -0.231 1.00 98.81 78 LYS A O 1
ATOM 620 N N . MET A 1 79 ? -1.116 -7.410 1.755 1.00 98.69 79 MET A N 1
ATOM 621 C CA . MET A 1 79 ? -0.521 -6.126 1.370 1.00 98.69 79 MET A CA 1
ATOM 622 C C . MET A 1 79 ? 0.577 -5.689 2.359 1.00 98.69 79 MET A C 1
ATOM 624 O O . MET A 1 79 ? 0.976 -4.527 2.361 1.00 98.69 79 MET A O 1
ATOM 628 N N . ASP A 1 80 ? 1.078 -6.613 3.188 1.00 98.00 80 ASP A N 1
ATOM 629 C CA . ASP A 1 80 ? 2.162 -6.361 4.141 1.00 98.00 80 ASP A CA 1
ATOM 630 C C . ASP A 1 80 ? 3.379 -5.739 3.446 1.00 98.00 80 ASP A C 1
ATOM 632 O O . ASP A 1 80 ? 3.804 -6.182 2.376 1.00 98.00 80 ASP A O 1
ATOM 636 N N . GLY A 1 81 ? 3.892 -4.659 4.026 1.00 97.69 81 GLY A N 1
ATOM 637 C CA . GLY A 1 81 ? 5.069 -3.934 3.563 1.00 97.69 81 GLY A CA 1
ATOM 638 C C . GLY A 1 81 ? 5.010 -3.409 2.127 1.00 97.69 81 GLY A C 1
ATOM 639 O O . GLY A 1 81 ? 6.059 -3.105 1.566 1.00 97.69 81 GLY A O 1
ATOM 640 N N . MET A 1 82 ? 3.839 -3.330 1.480 1.00 98.44 82 MET A N 1
ATOM 641 C CA . MET A 1 82 ? 3.745 -3.045 0.040 1.00 98.44 82 MET A CA 1
ATOM 642 C C . MET A 1 82 ? 4.523 -1.789 -0.391 1.00 98.44 82 MET A C 1
ATOM 644 O O . MET A 1 82 ? 5.177 -1.829 -1.437 1.00 98.44 82 MET A O 1
ATOM 648 N N . PHE A 1 83 ? 4.501 -0.734 0.431 1.00 98.19 83 PHE A N 1
ATOM 649 C CA . PHE A 1 83 ? 5.176 0.548 0.199 1.00 98.19 83 PHE A CA 1
ATOM 650 C C . PHE A 1 83 ? 6.195 0.916 1.291 1.00 98.19 83 PHE A C 1
ATOM 652 O O . PHE A 1 83 ? 6.680 2.049 1.304 1.00 98.19 83 PHE A O 1
ATOM 659 N N . ILE A 1 84 ? 6.540 -0.020 2.185 1.00 96.25 84 ILE A N 1
ATOM 660 C CA . ILE A 1 84 ? 7.413 0.246 3.338 1.00 96.25 84 ILE A CA 1
ATOM 661 C C . ILE A 1 84 ? 8.756 0.833 2.882 1.00 96.25 84 ILE A C 1
ATOM 663 O O . ILE A 1 84 ? 9.402 0.285 1.984 1.00 96.25 84 ILE A O 1
ATOM 667 N N . PHE A 1 85 ? 9.180 1.952 3.469 1.00 96.12 85 PHE A N 1
ATOM 668 C CA . PHE A 1 85 ? 10.399 2.685 3.098 1.00 96.12 85 PHE A CA 1
ATOM 669 C C . PHE A 1 85 ? 10.531 3.015 1.595 1.00 96.12 85 PHE A C 1
ATOM 671 O O . PHE A 1 85 ? 11.643 3.066 1.058 1.00 96.12 85 PHE A O 1
ATOM 678 N N . SER A 1 86 ? 9.418 3.200 0.880 1.00 97.06 86 SER A N 1
ATOM 679 C CA . SER A 1 86 ? 9.444 3.729 -0.490 1.00 97.06 86 SER A CA 1
ATOM 680 C C . SER A 1 86 ? 9.598 5.255 -0.498 1.00 97.06 86 SER A C 1
ATOM 682 O O . SER A 1 86 ? 9.229 5.937 0.456 1.00 97.06 86 SER A O 1
ATOM 684 N N . GLY A 1 87 ? 10.152 5.799 -1.585 1.00 96.69 87 GLY A N 1
ATOM 685 C CA . GLY A 1 87 ? 10.378 7.242 -1.746 1.00 96.69 87 GLY A CA 1
ATOM 686 C C . GLY A 1 87 ? 9.152 8.053 -2.176 1.00 96.69 87 GLY A C 1
ATOM 687 O O . GLY A 1 87 ? 9.290 9.253 -2.427 1.00 96.69 87 GLY A O 1
ATOM 688 N N . LEU A 1 88 ? 7.982 7.417 -2.292 1.00 97.00 88 LEU A N 1
ATOM 689 C CA . LEU A 1 88 ? 6.765 7.998 -2.859 1.00 97.00 88 LEU A CA 1
ATOM 690 C C . LEU A 1 88 ? 6.240 9.137 -1.977 1.00 97.00 88 LEU A C 1
ATOM 692 O O . LEU A 1 88 ? 6.105 8.986 -0.764 1.00 97.00 88 LEU A O 1
ATOM 696 N N . SER A 1 89 ? 5.912 10.268 -2.600 1.00 93.75 89 SER A N 1
ATOM 697 C CA . SER A 1 89 ? 5.296 11.420 -1.926 1.00 93.75 89 SER A CA 1
ATOM 698 C C . SER A 1 89 ? 3.779 11.490 -2.098 1.00 93.75 89 SER A C 1
ATOM 700 O O . SER A 1 89 ? 3.106 12.185 -1.342 1.00 93.75 89 SER A O 1
ATOM 702 N N . GLU A 1 90 ? 3.237 10.784 -3.092 1.00 92.25 90 GLU A N 1
ATOM 703 C CA . GLU A 1 90 ? 1.812 10.754 -3.419 1.00 92.25 90 GLU A CA 1
ATOM 704 C C . GLU A 1 90 ? 1.367 9.317 -3.713 1.00 92.25 90 GLU A C 1
ATOM 706 O O . GLU A 1 90 ? 2.073 8.557 -4.378 1.00 92.25 90 GLU A O 1
ATOM 711 N N . LEU A 1 91 ? 0.178 8.955 -3.226 1.00 93.19 91 LEU A N 1
ATOM 712 C CA . LEU A 1 91 ? -0.458 7.660 -3.454 1.00 93.19 91 LEU A CA 1
ATOM 713 C C . LEU A 1 91 ? -1.973 7.842 -3.623 1.00 93.19 91 LEU A C 1
ATOM 715 O O . LEU A 1 91 ? -2.677 8.130 -2.656 1.00 93.19 91 LEU A O 1
ATOM 719 N N . ASP A 1 92 ? -2.490 7.631 -4.836 1.00 92.06 92 ASP A N 1
ATOM 720 C CA . ASP A 1 92 ? -3.936 7.506 -5.064 1.00 92.06 92 ASP A CA 1
ATOM 721 C C . ASP A 1 92 ? -4.360 6.039 -4.921 1.00 92.06 92 ASP A C 1
ATOM 723 O O . ASP A 1 92 ? -4.156 5.217 -5.818 1.00 92.06 92 ASP A O 1
ATOM 727 N N . LEU A 1 93 ? -4.972 5.724 -3.779 1.00 93.56 93 LEU A N 1
ATOM 728 C CA . LEU A 1 93 ? -5.464 4.388 -3.430 1.00 93.56 93 LEU A CA 1
ATOM 729 C C . LEU A 1 93 ? -6.994 4.284 -3.529 1.00 93.56 93 LEU A C 1
ATOM 731 O O . LEU A 1 93 ? -7.588 3.321 -3.045 1.00 93.56 93 LEU A O 1
ATOM 735 N N . SER A 1 94 ? -7.659 5.250 -4.170 1.00 90.62 94 SER A N 1
ATOM 736 C CA . SER A 1 94 ? -9.129 5.340 -4.198 1.00 90.62 94 SER A CA 1
ATOM 737 C C . SER A 1 94 ? -9.828 4.115 -4.803 1.00 90.62 94 SER A C 1
ATOM 739 O O . SER A 1 94 ? -10.981 3.843 -4.472 1.00 90.62 94 SER A O 1
ATOM 741 N N . ASN A 1 95 ? -9.138 3.362 -5.666 1.00 92.38 95 ASN A N 1
ATOM 742 C CA . ASN A 1 95 ? -9.662 2.155 -6.312 1.00 92.38 95 ASN A CA 1
ATOM 743 C C . ASN A 1 95 ? -9.394 0.857 -5.525 1.00 92.38 95 ASN A C 1
ATOM 745 O O . ASN A 1 95 ? -9.870 -0.199 -5.939 1.00 92.38 95 ASN A O 1
ATOM 749 N N . PHE A 1 96 ? -8.622 0.902 -4.435 1.00 96.50 96 PHE A N 1
ATOM 750 C CA . PHE A 1 96 ? -8.270 -0.304 -3.687 1.00 96.50 96 PHE A CA 1
ATOM 751 C C . PHE A 1 96 ? -9.494 -0.838 -2.934 1.00 96.50 96 PHE A C 1
ATOM 753 O O . PHE A 1 96 ? -10.050 -0.181 -2.055 1.00 96.50 96 PHE A O 1
ATOM 760 N N . ASP A 1 97 ? -9.875 -2.071 -3.253 1.00 97.38 97 ASP A N 1
ATOM 761 C CA . ASP A 1 97 ? -10.748 -2.906 -2.436 1.00 97.38 97 ASP A CA 1
ATOM 762 C C . ASP A 1 97 ? -9.881 -3.736 -1.483 1.00 97.38 97 ASP A C 1
ATOM 764 O O . ASP A 1 97 ? -9.155 -4.638 -1.909 1.00 97.38 97 ASP A O 1
ATOM 768 N N . THR A 1 98 ? -9.947 -3.424 -0.190 1.00 97.75 98 THR A N 1
ATOM 769 C CA . THR A 1 98 ? -9.197 -4.135 0.854 1.00 97.75 98 THR A CA 1
ATOM 770 C C . THR A 1 98 ? -10.052 -5.129 1.641 1.00 97.75 98 THR A C 1
ATOM 772 O O . THR A 1 98 ? -9.564 -5.726 2.597 1.00 97.75 98 THR A O 1
ATOM 775 N N . SER A 1 99 ? -11.310 -5.360 1.246 1.00 97.19 99 SER A N 1
ATOM 776 C CA . SER A 1 99 ? -12.287 -6.158 2.009 1.00 97.19 99 SER A CA 1
ATOM 777 C C . SER A 1 99 ? -11.920 -7.639 2.180 1.00 97.19 99 SER A C 1
ATOM 779 O O . SER A 1 99 ? -12.547 -8.360 2.965 1.00 97.19 99 SER A O 1
ATOM 781 N N . ASN A 1 100 ? -10.908 -8.115 1.451 1.00 98.31 100 ASN A N 1
ATOM 782 C CA . ASN A 1 100 ? -10.345 -9.461 1.565 1.00 98.31 100 ASN A CA 1
ATOM 783 C C . ASN A 1 100 ? -8.933 -9.501 2.163 1.00 98.31 100 ASN A C 1
ATOM 785 O O . ASN A 1 100 ? -8.409 -10.594 2.383 1.00 98.31 100 ASN A O 1
ATOM 789 N N . VAL A 1 101 ? -8.336 -8.348 2.467 1.00 98.50 101 VAL A N 1
ATOM 790 C CA . VAL A 1 101 ? -6.982 -8.264 3.014 1.00 98.50 101 VAL A CA 1
ATOM 791 C C . VAL A 1 101 ? -6.984 -8.690 4.478 1.00 98.50 101 VAL A C 1
ATOM 793 O O . VAL A 1 101 ? -7.787 -8.220 5.282 1.00 98.50 101 VAL A O 1
ATOM 796 N N . THR A 1 102 ? -6.065 -9.589 4.821 1.00 97.12 102 THR A N 1
ATOM 797 C CA . THR A 1 102 ? -5.860 -10.088 6.185 1.00 97.12 102 THR A CA 1
ATOM 798 C C . THR A 1 102 ? -4.576 -9.562 6.819 1.00 97.12 102 THR A C 1
ATOM 800 O O . THR A 1 102 ? -4.469 -9.545 8.044 1.00 97.12 102 THR A O 1
ATOM 803 N N . ASP A 1 103 ? -3.610 -9.138 6.000 1.00 97.31 103 ASP A N 1
ATOM 804 C CA . ASP A 1 103 ? -2.293 -8.680 6.446 1.00 97.31 103 ASP A CA 1
ATOM 805 C C . ASP A 1 103 ? -1.910 -7.352 5.780 1.00 97.31 103 ASP A C 1
ATOM 807 O O . ASP A 1 103 ? -1.884 -7.260 4.547 1.00 97.31 103 ASP A O 1
ATOM 811 N N . MET A 1 104 ? -1.653 -6.342 6.610 1.00 96.44 104 MET A N 1
ATOM 812 C CA . MET A 1 104 ? -1.229 -4.989 6.243 1.00 96.44 104 MET A CA 1
ATOM 813 C C . MET A 1 104 ? -0.016 -4.529 7.067 1.00 96.44 104 MET A C 1
ATOM 815 O O . MET A 1 104 ? 0.262 -3.333 7.091 1.00 96.44 104 MET A O 1
ATOM 819 N N . ASP A 1 105 ? 0.690 -5.430 7.762 1.00 93.06 105 ASP A N 1
ATOM 820 C CA . ASP A 1 105 ? 1.831 -5.049 8.608 1.00 93.06 105 ASP A CA 1
ATOM 821 C C . ASP A 1 105 ? 2.826 -4.162 7.855 1.00 93.06 105 ASP A C 1
ATOM 823 O O . ASP A 1 105 ? 3.211 -4.461 6.723 1.00 93.06 105 ASP A O 1
ATOM 827 N N . GLY A 1 106 ? 3.183 -3.026 8.452 1.00 92.75 106 GLY A N 1
ATOM 828 C CA . GLY A 1 106 ? 4.144 -2.083 7.887 1.00 92.75 106 GLY A CA 1
ATOM 829 C C . GLY A 1 106 ? 3.795 -1.512 6.508 1.00 92.75 106 GLY A C 1
ATOM 830 O O . GLY A 1 106 ? 4.694 -0.991 5.860 1.00 92.75 106 GLY A O 1
ATOM 831 N N . MET A 1 107 ? 2.551 -1.619 6.016 1.00 97.00 107 MET A N 1
ATOM 832 C CA . MET A 1 107 ? 2.209 -1.327 4.610 1.00 97.00 107 MET A CA 1
ATOM 833 C C . MET A 1 107 ? 2.720 0.033 4.106 1.00 97.00 107 MET A C 1
ATOM 835 O O . MET A 1 107 ? 3.172 0.099 2.960 1.00 97.00 107 MET A O 1
ATOM 839 N N . PHE A 1 108 ? 2.678 1.070 4.948 1.00 95.12 108 PHE A N 1
ATOM 840 C CA . PHE A 1 108 ? 3.134 2.429 4.639 1.00 95.12 108 PHE A CA 1
ATOM 841 C C . PHE A 1 108 ? 4.309 2.892 5.507 1.00 95.12 108 PHE A C 1
ATOM 843 O O . PHE A 1 108 ? 4.716 4.034 5.384 1.00 95.12 108 PHE A O 1
ATOM 850 N N . GLY A 1 109 ? 4.870 2.035 6.364 1.00 90.81 109 GLY A N 1
ATOM 851 C CA . GLY A 1 109 ? 5.837 2.477 7.365 1.00 90.81 109 GLY A CA 1
ATOM 852 C C . GLY A 1 109 ? 7.133 3.016 6.753 1.00 90.81 109 GLY A C 1
ATOM 853 O O . GLY A 1 109 ? 7.704 2.416 5.839 1.00 90.81 109 GLY A O 1
ATOM 854 N N . GLY A 1 110 ? 7.633 4.129 7.280 1.00 89.94 110 GLY A N 1
ATOM 855 C CA . GLY A 1 110 ? 8.906 4.724 6.890 1.00 89.94 110 GLY A CA 1
ATOM 856 C C . GLY A 1 110 ? 8.875 5.429 5.535 1.00 89.94 110 GLY A C 1
ATOM 857 O O . GLY A 1 110 ? 9.921 5.587 4.907 1.00 89.94 110 GLY A O 1
ATOM 858 N N . MET A 1 111 ? 7.703 5.828 5.046 1.00 93.06 111 MET A N 1
ATOM 859 C CA . MET A 1 111 ? 7.551 6.635 3.839 1.00 93.06 111 MET A CA 1
ATOM 860 C C . MET A 1 111 ? 7.928 8.099 4.119 1.00 93.06 111 MET A C 1
ATOM 862 O O . MET A 1 111 ? 7.085 8.969 4.329 1.00 93.06 111 MET A O 1
ATOM 866 N N . GLU A 1 112 ? 9.230 8.392 4.076 1.00 88.12 112 GLU A N 1
ATOM 867 C CA . GLU A 1 112 ? 9.840 9.682 4.459 1.00 88.12 112 GLU A CA 1
ATOM 868 C C . GLU A 1 112 ? 9.372 10.910 3.649 1.00 88.12 112 GLU A C 1
ATOM 870 O O . GLU A 1 112 ? 9.709 12.046 3.994 1.00 88.12 112 GLU A O 1
ATOM 875 N N . ASN A 1 113 ? 8.629 10.723 2.554 1.00 91.50 113 ASN A N 1
ATOM 876 C CA . ASN A 1 113 ? 8.136 11.804 1.694 1.00 91.50 113 ASN A CA 1
ATOM 877 C C . ASN A 1 113 ? 6.609 11.923 1.652 1.00 91.50 113 ASN A C 1
ATOM 879 O O . ASN A 1 113 ? 6.110 12.890 1.079 1.00 91.50 113 ASN A O 1
ATOM 883 N N . LEU A 1 114 ? 5.873 10.975 2.236 1.00 90.69 114 LEU A N 1
ATOM 884 C CA . LEU A 1 114 ? 4.417 10.972 2.198 1.00 90.69 114 LEU A CA 1
ATOM 885 C C . LEU A 1 114 ? 3.871 11.914 3.275 1.00 90.69 114 LEU A C 1
ATOM 887 O O . LEU A 1 114 ? 4.001 11.651 4.466 1.00 90.69 114 LEU A O 1
ATOM 891 N N . GLU A 1 115 ? 3.251 13.018 2.863 1.00 84.31 115 GLU A N 1
ATOM 892 C CA . GLU A 1 115 ? 2.678 14.001 3.794 1.00 84.31 115 GLU A CA 1
ATOM 893 C C . GLU A 1 115 ? 1.209 13.728 4.110 1.00 84.31 115 GLU A C 1
ATOM 895 O O . GLU A 1 115 ? 0.755 13.916 5.241 1.00 84.31 115 GLU A O 1
ATOM 900 N N . THR A 1 116 ? 0.455 13.267 3.112 1.00 84.75 116 THR A N 1
ATOM 901 C CA . THR A 1 116 ? -0.968 12.977 3.261 1.00 84.75 116 THR A CA 1
ATOM 902 C C . THR A 1 116 ? -1.308 11.630 2.659 1.00 84.75 116 THR A C 1
ATOM 904 O O . THR A 1 116 ? -0.815 11.294 1.584 1.00 84.75 116 THR A O 1
ATOM 907 N N . LEU A 1 117 ? -2.199 10.895 3.315 1.00 90.06 117 LEU A N 1
ATOM 908 C CA . LEU A 1 117 ? -2.662 9.597 2.850 1.00 90.06 117 LEU A CA 1
ATOM 909 C C . LEU A 1 117 ? -4.184 9.509 2.947 1.00 90.06 117 LEU A C 1
ATOM 911 O O . LEU A 1 117 ? -4.765 9.799 3.991 1.00 90.06 117 LEU A O 1
ATOM 915 N N . ASP A 1 118 ? -4.842 9.090 1.869 1.00 89.00 118 ASP A N 1
ATOM 916 C CA . ASP A 1 118 ? -6.275 8.803 1.872 1.00 89.00 118 ASP A CA 1
ATOM 917 C C . ASP A 1 118 ? -6.518 7.296 1.774 1.00 89.00 118 ASP A C 1
ATOM 919 O O . ASP A 1 118 ? -6.273 6.674 0.742 1.00 89.00 118 ASP A O 1
ATOM 923 N N . ILE A 1 119 ? -7.009 6.721 2.872 1.00 90.38 119 ILE A N 1
ATOM 924 C CA . ILE A 1 119 ? -7.480 5.336 2.959 1.00 90.38 119 ILE A CA 1
ATOM 925 C C . ILE A 1 119 ? -8.962 5.290 3.353 1.00 90.38 119 ILE A C 1
ATOM 927 O O . ILE A 1 119 ? -9.437 4.326 3.952 1.00 90.38 119 ILE A O 1
ATOM 931 N N . GLY A 1 120 ? -9.726 6.327 2.997 1.00 87.19 120 GLY A N 1
ATOM 932 C CA . GLY A 1 120 ? -11.162 6.428 3.246 1.00 87.19 120 GLY A CA 1
ATOM 933 C C . GLY A 1 120 ? -11.987 5.301 2.616 1.00 87.19 120 GLY A C 1
ATOM 934 O O . GLY A 1 120 ? -13.073 4.975 3.100 1.00 87.19 120 GLY A O 1
ATOM 935 N N . SER A 1 121 ? -11.470 4.683 1.552 1.00 88.81 121 SER A N 1
ATOM 936 C CA . SER A 1 121 ? -12.076 3.535 0.871 1.00 88.81 121 SER A CA 1
ATOM 937 C C . SER A 1 121 ? -11.788 2.192 1.550 1.00 88.81 121 SER A C 1
ATOM 939 O O . SER A 1 121 ? -12.453 1.207 1.227 1.00 88.81 121 SER A O 1
ATOM 941 N N . PHE A 1 122 ? -10.829 2.122 2.481 1.00 92.25 122 PHE A N 1
ATOM 942 C CA . PHE A 1 122 ? -10.358 0.846 3.013 1.00 92.25 122 PHE A CA 1
ATOM 943 C C . PHE A 1 122 ? -11.408 0.193 3.919 1.00 92.25 122 PHE A C 1
ATOM 945 O O . PHE A 1 122 ? -11.878 0.769 4.904 1.00 92.25 122 PHE A O 1
ATOM 952 N N . ASP A 1 123 ? -11.718 -1.063 3.606 1.00 91.94 123 ASP A N 1
ATOM 953 C CA . ASP A 1 123 ? -12.429 -2.002 4.466 1.00 91.94 123 ASP A CA 1
ATOM 954 C C . ASP A 1 123 ? -11.394 -2.920 5.117 1.00 91.94 123 ASP A C 1
ATOM 956 O O . ASP A 1 123 ? -10.825 -3.788 4.457 1.00 91.94 123 ASP A O 1
ATOM 960 N N . THR A 1 124 ? -11.109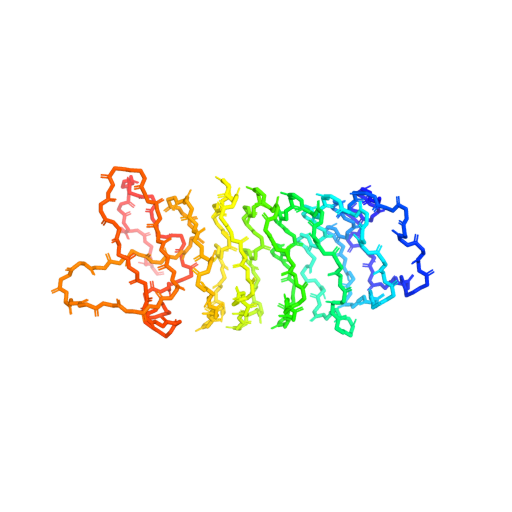 -2.709 6.400 1.00 90.56 124 THR A N 1
ATOM 961 C CA . THR A 1 124 ? -10.085 -3.474 7.127 1.00 90.56 124 THR A CA 1
ATOM 962 C C . THR A 1 124 ? -10.711 -4.486 8.085 1.00 90.56 124 THR A C 1
ATOM 964 O O . THR A 1 124 ? -10.051 -4.995 8.987 1.00 90.56 124 T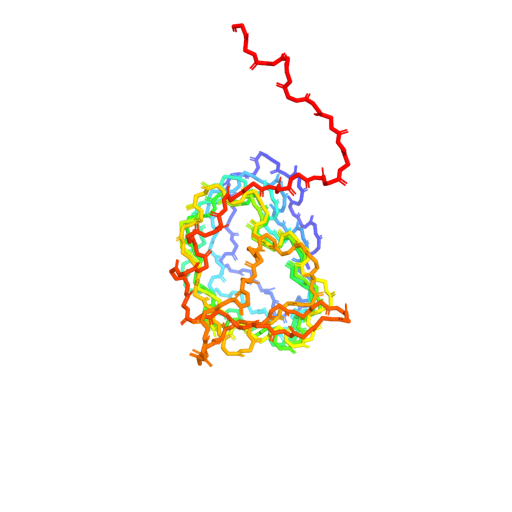HR A O 1
ATOM 967 N N . SER A 1 125 ? -11.992 -4.818 7.889 1.00 88.44 125 SER A N 1
ATOM 968 C CA . SER A 1 125 ? -12.756 -5.712 8.770 1.00 88.44 125 SER A CA 1
ATOM 969 C C . SER A 1 125 ? -12.195 -7.136 8.870 1.00 88.44 125 SER A C 1
ATOM 971 O O . SER A 1 125 ? -12.470 -7.831 9.848 1.00 88.44 125 SER A O 1
ATOM 973 N N . LYS A 1 126 ? -11.406 -7.574 7.880 1.00 93.44 126 LYS A N 1
ATOM 974 C CA . LYS A 1 126 ? -10.719 -8.877 7.871 1.00 93.44 126 LYS A CA 1
ATOM 975 C C . LYS A 1 126 ? -9.237 -8.801 8.230 1.00 93.44 126 LYS A C 1
ATOM 977 O O . LYS A 1 126 ? -8.591 -9.845 8.294 1.00 93.44 126 LYS A O 1
ATOM 982 N N . VAL A 1 127 ? -8.701 -7.605 8.467 1.00 93.25 127 VAL A N 1
ATOM 983 C CA . VAL A 1 127 ? -7.284 -7.423 8.776 1.00 93.25 127 VAL A CA 1
ATOM 984 C C . VAL A 1 127 ? -7.016 -7.936 10.186 1.00 93.25 127 VAL A C 1
ATOM 986 O O . VAL A 1 127 ? -7.517 -7.393 11.169 1.00 93.25 127 VAL A O 1
ATOM 989 N N . THR A 1 128 ? -6.214 -8.994 10.273 1.00 90.56 128 THR A N 1
ATOM 990 C CA . THR A 1 128 ? -5.775 -9.599 11.537 1.00 90.56 128 THR A CA 1
ATOM 991 C C . THR A 1 128 ? -4.376 -9.150 11.936 1.00 90.56 128 THR A C 1
ATOM 993 O O . THR A 1 128 ? -4.021 -9.261 13.103 1.00 90.56 128 THR A O 1
ATOM 996 N N . ASN A 1 129 ? -3.584 -8.661 10.977 1.00 89.25 129 ASN A N 1
ATOM 997 C CA . ASN A 1 129 ? -2.261 -8.106 11.222 1.00 89.25 129 ASN A CA 1
ATOM 998 C C . ASN A 1 129 ? -2.155 -6.705 10.607 1.00 89.25 129 ASN A C 1
ATOM 1000 O O . ASN A 1 129 ? -2.300 -6.526 9.401 1.00 89.25 129 ASN A O 1
ATOM 1004 N N . ALA A 1 130 ? -1.960 -5.722 11.476 1.00 88.06 130 ALA A N 1
ATOM 1005 C CA . ALA A 1 130 ? -1.943 -4.293 11.178 1.00 88.06 130 ALA A CA 1
ATOM 1006 C C . ALA A 1 130 ? -0.892 -3.585 12.044 1.00 88.06 130 ALA A C 1
ATOM 1008 O O . ALA A 1 130 ? -1.070 -2.438 12.456 1.00 88.06 130 ALA A O 1
ATOM 1009 N N . GLU A 1 131 ? 0.153 -4.309 12.439 1.00 83.50 131 GLU A N 1
ATOM 1010 C CA . GLU A 1 131 ? 1.255 -3.720 13.186 1.00 83.50 131 GLU A CA 1
ATOM 1011 C C . GLU A 1 131 ? 2.022 -2.726 12.300 1.00 83.50 131 GLU A C 1
ATOM 1013 O O . GLU A 1 131 ? 2.031 -2.821 11.078 1.00 83.50 131 GLU A O 1
ATOM 1018 N N . ASN A 1 132 ? 2.562 -1.682 12.921 1.00 83.25 132 ASN A N 1
ATOM 1019 C CA . ASN A 1 132 ? 3.445 -0.672 12.342 1.00 83.25 132 ASN A CA 1
ATOM 1020 C C . ASN A 1 132 ? 3.019 -0.084 10.983 1.00 83.25 132 ASN A C 1
ATOM 1022 O O . ASN A 1 132 ? 3.891 0.386 10.257 1.00 83.25 132 ASN A O 1
ATOM 1026 N N . ILE A 1 133 ? 1.721 -0.072 10.638 1.00 88.94 133 ILE A N 1
ATOM 1027 C CA . ILE A 1 133 ? 1.233 0.385 9.321 1.00 88.94 133 ILE A CA 1
ATOM 1028 C C . ILE A 1 133 ? 1.816 1.750 8.959 1.00 88.94 133 ILE A C 1
ATOM 1030 O O . ILE A 1 133 ? 2.223 1.925 7.816 1.00 88.94 133 ILE A O 1
ATOM 1034 N N . PHE A 1 134 ? 1.874 2.660 9.937 1.00 85.00 134 PHE A N 1
ATOM 1035 C CA . PHE A 1 134 ? 2.406 4.020 9.797 1.00 85.00 134 PHE A CA 1
ATOM 1036 C C . PHE A 1 134 ? 3.677 4.253 10.632 1.00 85.00 134 PHE A C 1
ATOM 1038 O O . PHE A 1 134 ? 3.970 5.362 11.080 1.00 85.00 134 PHE A O 1
ATOM 1045 N N . GLY A 1 135 ? 4.381 3.178 10.996 1.00 80.88 135 GLY A N 1
ATOM 1046 C CA . GLY A 1 135 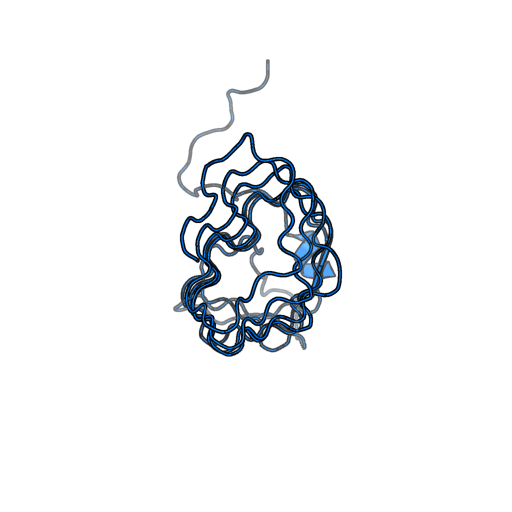? 5.563 3.276 11.847 1.00 80.88 135 GLY A CA 1
ATOM 1047 C C . GLY A 1 135 ? 6.687 4.019 11.130 1.00 80.88 135 GLY A C 1
ATOM 1048 O O . GLY A 1 135 ? 6.970 3.709 9.983 1.00 80.88 135 GLY A O 1
ATOM 1049 N N . MET A 1 136 ? 7.372 4.939 11.818 1.00 81.19 136 MET A N 1
ATOM 1050 C CA . MET A 1 136 ? 8.509 5.707 11.273 1.00 81.19 136 MET A CA 1
ATOM 1051 C C . MET A 1 136 ? 8.142 6.686 10.136 1.00 81.19 136 MET A C 1
ATOM 1053 O O . MET A 1 136 ? 9.032 7.176 9.447 1.00 81.19 136 MET A O 1
ATOM 1057 N N . ASP A 1 137 ? 6.858 7.013 9.954 1.00 78.81 137 ASP A N 1
ATOM 1058 C CA . ASP A 1 137 ? 6.418 8.038 8.998 1.00 78.81 137 ASP A CA 1
ATOM 1059 C C . ASP A 1 137 ? 6.602 9.453 9.563 1.00 78.81 137 ASP A C 1
ATOM 1061 O O . ASP A 1 137 ? 5.695 10.040 10.152 1.00 78.81 137 ASP A O 1
ATOM 1065 N N . GLU A 1 138 ? 7.797 10.018 9.391 1.00 77.25 138 GLU A N 1
ATOM 1066 C CA . GLU A 1 138 ? 8.165 11.308 9.998 1.00 77.25 138 GLU A CA 1
ATOM 1067 C C . GLU A 1 138 ? 7.468 12.528 9.368 1.00 77.25 138 GLU A C 1
ATOM 1069 O O . GLU A 1 138 ? 7.314 13.555 10.033 1.00 77.25 138 GLU A O 1
ATOM 1074 N N . LYS A 1 139 ? 7.056 12.443 8.094 1.00 81.19 139 LYS A N 1
ATOM 1075 C CA . LYS A 1 139 ? 6.400 13.552 7.370 1.00 81.19 139 LYS A CA 1
ATOM 1076 C C . LYS A 1 139 ? 4.889 13.424 7.246 1.00 81.19 139 LYS A C 1
ATOM 1078 O O . LYS A 1 139 ? 4.239 14.422 6.919 1.00 81.19 139 LYS A O 1
ATOM 1083 N N . LEU A 1 140 ? 4.338 12.239 7.506 1.00 81.88 140 LEU A N 1
ATOM 1084 C CA . LEU A 1 140 ? 2.906 12.004 7.412 1.00 81.88 140 LEU A CA 1
ATOM 1085 C C . LEU A 1 140 ? 2.211 12.893 8.439 1.00 81.88 140 LEU A C 1
ATOM 1087 O O . LEU A 1 140 ? 2.371 12.719 9.643 1.00 81.88 140 LEU A O 1
ATOM 1091 N N . ASN A 1 141 ? 1.475 13.883 7.941 1.00 74.31 141 ASN A N 1
ATOM 1092 C CA . ASN A 1 141 ? 0.817 14.923 8.727 1.00 74.31 141 ASN A CA 1
ATOM 1093 C C . ASN A 1 141 ? -0.713 14.904 8.574 1.00 74.31 141 ASN A C 1
ATOM 1095 O O . ASN A 1 141 ? -1.399 15.619 9.303 1.00 74.31 141 ASN A O 1
ATOM 1099 N N . ARG A 1 142 ? -1.261 14.063 7.680 1.00 79.50 142 ARG A N 1
ATOM 1100 C CA . ARG A 1 142 ? -2.708 13.863 7.525 1.00 79.50 142 ARG A CA 1
ATOM 1101 C C . ARG A 1 142 ? -3.063 12.473 6.995 1.00 79.50 142 ARG A C 1
ATOM 1103 O O . ARG A 1 142 ? -2.593 12.077 5.935 1.00 79.50 142 ARG A O 1
ATOM 1110 N N . ILE A 1 143 ? -3.994 11.781 7.656 1.00 81.56 143 ILE A N 1
ATOM 1111 C CA . ILE A 1 143 ? -4.568 10.513 7.164 1.00 81.56 143 ILE A CA 1
ATOM 1112 C C . ILE A 1 143 ? -6.089 10.615 7.085 1.00 81.56 143 ILE A C 1
ATOM 1114 O O . ILE A 1 143 ? -6.725 10.902 8.092 1.00 81.56 143 ILE A O 1
ATOM 1118 N N . THR A 1 144 ? -6.699 10.338 5.934 1.00 81.56 144 THR A N 1
ATOM 1119 C CA . THR A 1 144 ? -8.164 10.231 5.789 1.00 81.56 144 THR A CA 1
ATOM 1120 C C . THR A 1 144 ? -8.597 8.782 6.008 1.00 81.56 144 THR A C 1
ATOM 1122 O O . THR A 1 144 ? -8.076 7.879 5.359 1.00 81.56 144 THR A O 1
ATOM 1125 N N . LEU A 1 145 ? -9.534 8.560 6.935 1.00 78.88 145 LEU A N 1
ATOM 1126 C CA . LEU A 1 145 ? -10.002 7.232 7.351 1.00 78.88 145 LEU A CA 1
ATOM 1127 C C . LEU A 1 145 ? -11.485 7.045 7.015 1.00 78.88 145 LEU A C 1
ATOM 1129 O O . LEU A 1 145 ? -12.279 7.986 7.089 1.00 78.88 145 LEU A O 1
ATOM 1133 N N . GLY A 1 146 ? -11.853 5.820 6.645 1.00 75.81 146 GLY A N 1
ATOM 1134 C CA . GLY A 1 146 ? -13.214 5.439 6.291 1.00 75.81 146 GLY A CA 1
ATOM 1135 C C . GLY A 1 146 ? -13.976 4.827 7.461 1.00 75.81 146 GLY A C 1
ATOM 1136 O O . GLY A 1 146 ? -13.403 4.341 8.433 1.00 75.81 146 GLY A O 1
ATOM 1137 N N . ALA A 1 147 ? -15.303 4.747 7.337 1.00 75.75 147 ALA A N 1
ATOM 1138 C CA . ALA A 1 147 ? -16.158 4.125 8.357 1.00 75.75 147 ALA A CA 1
ATOM 1139 C C . ALA A 1 147 ? -15.836 2.640 8.623 1.00 75.75 147 ALA A C 1
ATOM 1141 O O . ALA A 1 147 ? -16.190 2.113 9.675 1.00 75.75 147 ALA A O 1
ATOM 1142 N N . LYS A 1 148 ? -15.183 1.964 7.671 1.00 82.06 148 LYS A N 1
ATOM 1143 C CA . LYS A 1 148 ? -14.771 0.558 7.771 1.00 82.06 148 LYS A CA 1
ATOM 1144 C C . LYS A 1 148 ? -13.279 0.372 8.059 1.00 82.06 148 LYS A C 1
ATOM 1146 O O . LYS A 1 148 ? -12.800 -0.761 8.080 1.00 82.06 148 LYS A O 1
ATOM 1151 N N . THR A 1 149 ? -12.550 1.462 8.284 1.00 80.69 149 THR A N 1
ATOM 1152 C CA . THR A 1 149 ? -11.132 1.421 8.627 1.00 80.69 149 THR A CA 1
ATOM 1153 C C . THR A 1 149 ? -10.997 1.215 10.136 1.00 80.69 149 THR A C 1
ATOM 1155 O O . THR A 1 149 ? -11.019 2.150 10.934 1.00 80.69 149 THR A O 1
ATOM 1158 N N . THR A 1 150 ? -10.905 -0.047 10.540 1.00 75.31 150 THR A N 1
ATOM 1159 C CA . THR A 1 150 ? -10.709 -0.510 11.919 1.00 75.31 150 THR A CA 1
ATOM 1160 C C . THR A 1 150 ? -9.523 -1.465 12.003 1.00 75.31 150 THR A C 1
ATOM 1162 O O . THR A 1 150 ? -9.478 -2.452 11.268 1.00 75.31 150 THR A O 1
ATOM 1165 N N . PHE A 1 151 ? -8.593 -1.240 12.927 1.00 74.50 151 PHE A N 1
ATOM 1166 C CA . PHE A 1 151 ? -7.436 -2.118 13.108 1.00 74.50 151 PHE A CA 1
ATOM 1167 C C . PHE A 1 151 ? -7.483 -2.800 14.478 1.00 74.50 151 PHE A C 1
ATOM 1169 O O . PHE A 1 151 ? -7.602 -2.143 15.515 1.00 74.50 151 PHE A O 1
ATOM 1176 N N . GLN A 1 152 ? -7.370 -4.129 14.476 1.00 68.75 152 GLN A N 1
ATOM 1177 C CA . GLN A 1 152 ? -7.278 -4.960 15.678 1.00 68.75 152 GLN A CA 1
ATOM 1178 C C . GLN A 1 152 ? -5.804 -5.156 16.065 1.00 68.75 152 GLN A C 1
ATOM 1180 O O . GLN A 1 152 ? -5.283 -6.264 16.008 1.00 68.75 152 GLN A O 1
ATOM 1185 N N . SER A 1 153 ? -5.090 -4.071 16.378 1.00 66.88 153 SER A N 1
ATOM 1186 C CA . SER A 1 153 ? -3.668 -4.146 16.737 1.00 66.88 153 SER A CA 1
ATOM 1187 C C . SER A 1 153 ? -3.306 -3.193 17.870 1.00 66.88 153 SER A C 1
ATOM 1189 O O . SER A 1 153 ? -3.850 -2.091 18.013 1.00 66.88 153 SER A O 1
ATOM 1191 N N . PHE A 1 154 ? -2.353 -3.635 18.690 1.00 60.72 154 PHE A N 1
ATOM 1192 C CA . PHE A 1 154 ? -1.798 -2.837 19.770 1.00 60.72 154 PHE A CA 1
ATOM 1193 C C . PHE A 1 154 ? -0.912 -1.698 19.246 1.00 60.72 154 PHE A C 1
ATOM 1195 O O . PHE A 1 154 ? -0.796 -0.690 19.943 1.00 60.72 154 PHE A O 1
ATOM 1202 N N . TYR A 1 155 ? -0.354 -1.811 18.034 1.00 68.94 155 TYR A N 1
ATOM 1203 C CA . TYR A 1 155 ? 0.719 -0.934 17.555 1.00 68.94 155 TYR A CA 1
ATOM 1204 C C . TYR A 1 155 ? 0.593 -0.597 16.069 1.00 68.94 155 TYR A C 1
ATOM 1206 O O . TYR A 1 155 ? 1.471 -0.911 15.283 1.00 68.94 155 TYR A O 1
ATOM 1214 N N . THR A 1 156 ? -0.480 0.070 15.662 1.00 67.00 156 THR A N 1
ATOM 1215 C CA . THR A 1 156 ? -0.637 0.562 14.278 1.00 67.00 156 THR A CA 1
ATOM 1216 C C . THR A 1 156 ? 0.233 1.788 13.958 1.00 67.00 156 THR A C 1
ATOM 1218 O O . THR A 1 156 ? 0.299 2.203 12.805 1.00 67.00 156 THR A O 1
ATOM 1221 N N . GLY A 1 157 ? 0.855 2.402 14.974 1.00 65.88 157 GLY A N 1
ATOM 1222 C CA . GLY A 1 157 ? 1.432 3.753 14.906 1.00 65.88 157 GLY A CA 1
ATOM 1223 C C . GLY A 1 157 ? 0.425 4.862 15.239 1.00 65.88 157 GLY A C 1
ATOM 1224 O O . GLY A 1 157 ? 0.796 6.025 15.322 1.00 65.88 157 GLY A O 1
ATOM 1225 N N . LEU A 1 158 ? -0.846 4.517 15.475 1.00 63.25 158 LEU A N 1
ATOM 1226 C CA . LEU A 1 158 ? -1.901 5.476 15.804 1.00 63.25 158 LEU A CA 1
ATOM 1227 C C . LEU A 1 158 ? -1.928 5.760 17.332 1.00 63.25 158 LEU A C 1
ATOM 1229 O O . LEU A 1 158 ? -1.789 4.801 18.100 1.00 63.25 158 LEU A O 1
ATOM 1233 N N . PRO A 1 159 ? -2.114 7.013 17.810 1.00 51.72 159 PRO A N 1
ATOM 1234 C CA . PRO A 1 159 ? -2.327 7.353 19.222 1.00 51.72 159 PRO A CA 1
ATOM 1235 C C . PRO A 1 159 ? -3.386 6.535 19.981 1.00 51.72 159 PRO A C 1
ATOM 1237 O O . PRO A 1 159 ? -4.215 5.813 19.428 1.00 51.72 159 PRO A O 1
ATOM 1240 N N . LEU A 1 160 ? -3.357 6.680 21.310 1.00 50.03 160 LEU A N 1
ATOM 1241 C CA . LEU A 1 160 ? -4.416 6.232 22.219 1.00 50.03 160 LEU A CA 1
ATOM 1242 C C . LEU A 1 160 ? -5.550 7.269 22.254 1.00 50.03 160 LEU A C 1
ATOM 1244 O O . LEU A 1 160 ? -5.287 8.468 22.205 1.00 50.03 160 LEU A O 1
ATOM 1248 N N . ILE A 1 161 ? -6.804 6.829 22.386 1.00 49.94 161 ILE A N 1
ATOM 1249 C CA . ILE A 1 161 ? -7.948 7.734 22.589 1.00 49.94 161 ILE A CA 1
ATOM 1250 C C . ILE A 1 161 ? -8.176 7.944 24.094 1.00 49.94 161 ILE A C 1
ATOM 1252 O O . ILE A 1 161 ? -8.256 6.966 24.838 1.00 49.94 161 ILE A O 1
ATOM 1256 N N . SER A 1 162 ? -8.314 9.198 24.541 1.00 48.41 162 SER A N 1
ATOM 1257 C CA . SER A 1 162 ? -8.720 9.539 25.917 1.00 48.41 162 SER A CA 1
ATOM 1258 C C . SER A 1 162 ? -10.246 9.487 26.078 1.00 48.41 162 SER A C 1
ATOM 1260 O O . SER A 1 162 ? -10.982 9.937 25.205 1.00 48.41 162 SER A O 1
ATOM 1262 N N . THR A 1 163 ? -10.733 8.946 27.198 1.00 48.84 163 THR A N 1
ATOM 1263 C CA . THR A 1 163 ? -12.165 8.717 27.479 1.00 48.84 163 THR A CA 1
ATOM 1264 C C . THR A 1 163 ? -12.867 9.873 28.207 1.00 48.84 163 THR A C 1
ATOM 1266 O O . THR A 1 163 ? -14.018 9.721 28.606 1.00 48.84 163 THR A O 1
ATOM 1269 N N . GLU A 1 164 ? -12.207 11.011 28.441 1.00 48.88 164 GLU A N 1
ATOM 1270 C CA . GLU A 1 164 ? -12.686 12.002 29.424 1.00 48.88 164 GLU A CA 1
ATOM 1271 C C . GLU A 1 164 ? -13.653 13.092 28.905 1.00 48.88 164 GLU A C 1
ATOM 1273 O O . GLU A 1 164 ? -14.146 13.861 29.728 1.00 48.88 164 GLU A O 1
ATOM 1278 N N . SER A 1 165 ? -13.986 13.196 27.606 1.00 43.03 165 SER A N 1
ATOM 1279 C CA . SER A 1 165 ? -14.663 14.424 27.117 1.00 43.03 165 SER A CA 1
ATOM 1280 C C . SER A 1 165 ? -15.755 14.330 26.033 1.00 43.03 165 SER A C 1
ATOM 1282 O O . SER A 1 165 ? -16.073 15.348 25.421 1.00 43.03 165 SER A O 1
ATOM 1284 N N . GLY A 1 166 ? -16.464 13.206 25.887 1.00 42.09 166 GLY A N 1
ATOM 1285 C CA . GLY A 1 166 ? -17.831 13.231 25.323 1.00 42.09 166 GLY A CA 1
ATOM 1286 C C . GLY A 1 166 ? -18.058 12.575 23.955 1.00 42.09 166 GLY A C 1
ATOM 1287 O O . GLY A 1 166 ? -17.147 12.040 23.334 1.00 42.09 166 GLY A O 1
ATOM 1288 N N . GLU A 1 167 ? -19.340 12.549 23.565 1.00 41.38 167 GLU A N 1
ATOM 1289 C CA . GLU A 1 167 ? -19.937 11.771 22.463 1.00 41.38 167 GLU A CA 1
ATOM 1290 C C . GLU A 1 167 ? -19.312 12.022 21.079 1.00 41.38 167 GLU A C 1
ATOM 1292 O O . GLU A 1 167 ? -18.992 13.154 20.720 1.00 41.38 167 GLU A O 1
ATOM 1297 N N . TYR A 1 168 ? -19.201 10.953 20.278 1.00 48.16 168 TYR A N 1
ATOM 1298 C CA . TYR A 1 168 ? -18.540 10.939 18.967 1.00 48.16 168 TYR A CA 1
ATOM 1299 C C . TYR A 1 168 ? -19.391 10.297 17.854 1.00 48.16 168 TYR A C 1
ATOM 1301 O O . TYR A 1 168 ? -20.102 9.319 18.082 1.00 48.16 168 TYR A O 1
ATOM 1309 N N . THR A 1 169 ? -19.225 10.793 16.618 1.00 37.47 169 THR A N 1
ATOM 1310 C CA . THR A 1 169 ? -19.756 10.217 15.365 1.00 37.47 169 THR A CA 1
ATOM 1311 C C . THR A 1 169 ? -18.691 10.303 14.254 1.00 37.47 169 THR A C 1
ATOM 1313 O O . THR A 1 169 ? -18.456 11.394 13.741 1.00 37.47 169 THR A O 1
ATOM 1316 N N . GLY A 1 170 ? -18.027 9.199 13.874 1.00 47.12 170 GLY A N 1
ATOM 1317 C CA . GLY A 1 170 ? -16.980 9.213 12.827 1.00 47.12 170 GLY A CA 1
ATOM 1318 C C . GLY A 1 170 ? -15.991 8.038 12.872 1.00 47.12 170 GLY A C 1
ATOM 1319 O O . GLY A 1 170 ? -15.839 7.401 13.907 1.00 47.12 170 GLY A O 1
ATOM 1320 N N . GLY A 1 171 ? -15.392 7.704 11.718 1.00 56.53 171 GLY A N 1
ATOM 1321 C CA . GLY A 1 171 ? -14.759 6.415 11.401 1.00 56.53 171 GLY A CA 1
ATOM 1322 C C . GLY A 1 171 ? -13.265 6.292 11.706 1.00 56.53 171 GLY A C 1
ATOM 1323 O O . GLY A 1 171 ? -12.427 6.597 10.868 1.00 56.53 171 GLY A O 1
ATOM 1324 N N . TRP A 1 172 ? -12.965 5.762 12.888 1.00 53.91 172 TRP A N 1
ATOM 1325 C CA . TRP A 1 172 ? -11.888 4.804 13.162 1.00 53.91 172 TRP A CA 1
ATOM 1326 C C . TRP A 1 172 ? -12.125 4.239 14.560 1.00 53.91 172 TRP A C 1
ATOM 1328 O O . TRP A 1 172 ? -12.459 4.995 15.472 1.00 53.91 172 TRP A O 1
ATOM 1338 N N . ILE A 1 173 ? -11.964 2.928 14.736 1.00 51.34 173 ILE A N 1
ATOM 1339 C CA . ILE A 1 173 ? -12.123 2.251 16.030 1.00 51.34 173 ILE A CA 1
ATOM 1340 C C . ILE A 1 173 ? -10.868 1.421 16.282 1.00 51.34 173 ILE A C 1
ATOM 1342 O O . ILE A 1 173 ? -10.588 0.483 15.527 1.00 51.34 173 ILE A O 1
ATOM 1346 N N . ARG A 1 174 ? -10.132 1.729 17.359 1.00 53.53 174 ARG A N 1
ATOM 1347 C CA . ARG A 1 174 ? -9.119 0.804 17.884 1.00 53.53 174 ARG A CA 1
ATOM 1348 C C . ARG A 1 174 ? -9.828 -0.327 18.595 1.00 53.53 174 ARG A C 1
ATOM 1350 O O . ARG A 1 174 ? -10.564 -0.060 19.538 1.00 53.53 174 ARG A O 1
ATOM 1357 N N . ILE A 1 175 ? -9.554 -1.566 18.208 1.00 53.22 175 ILE A N 1
ATOM 1358 C CA . ILE A 1 175 ? -10.065 -2.745 18.910 1.00 53.22 175 ILE A CA 1
ATOM 1359 C C . ILE A 1 175 ? -8.897 -3.410 19.651 1.00 53.22 175 ILE A C 1
ATOM 1361 O O . ILE A 1 175 ? -8.066 -4.089 19.059 1.00 53.22 175 ILE A O 1
ATOM 1365 N N . ILE A 1 176 ? -8.830 -3.183 20.958 1.00 55.50 176 ILE A N 1
ATOM 1366 C CA . ILE A 1 176 ? -7.967 -3.858 21.937 1.00 55.50 176 ILE A CA 1
ATOM 1367 C C . ILE A 1 176 ? -8.769 -4.973 22.636 1.00 55.50 176 ILE A C 1
ATOM 1369 O O . ILE A 1 176 ? -9.770 -4.670 23.285 1.00 55.50 176 ILE A O 1
ATOM 1373 N N . PRO A 1 177 ? -8.358 -6.246 22.593 1.00 49.34 177 PRO A N 1
ATOM 1374 C CA . PRO A 1 177 ? -9.009 -7.285 23.391 1.00 49.34 177 PRO A CA 1
ATOM 1375 C C . PRO A 1 177 ? -9.173 -6.845 24.863 1.00 49.34 177 PRO A C 1
ATOM 1377 O O . PRO A 1 177 ? -8.216 -6.370 25.466 1.00 49.34 177 PRO A O 1
ATOM 1380 N N . GLU A 1 178 ? -10.390 -6.976 25.413 1.00 54.41 178 GLU A N 1
ATOM 1381 C CA . GLU A 1 178 ? -10.750 -6.673 26.819 1.00 54.41 178 GLU A CA 1
ATOM 1382 C C . GLU A 1 178 ? -10.880 -5.183 27.234 1.00 54.41 178 GLU A C 1
ATOM 1384 O O . GLU A 1 178 ? -10.969 -4.892 28.426 1.00 54.41 178 GLU A O 1
ATOM 1389 N N . SER A 1 179 ? -10.983 -4.232 26.293 1.00 51.25 179 SER A N 1
ATOM 1390 C CA . SER A 1 179 ? -11.202 -2.797 26.591 1.00 51.25 179 SER A CA 1
ATOM 1391 C C . SER A 1 179 ? -12.482 -2.235 25.933 1.00 51.25 179 SER A C 1
ATOM 1393 O O . SER A 1 179 ? -12.776 -2.607 24.798 1.00 51.25 179 SER A O 1
ATOM 1395 N N . PRO A 1 180 ? -13.273 -1.353 26.586 1.00 47.47 180 PRO A N 1
ATOM 1396 C CA . PRO A 1 180 ? -14.426 -0.698 25.959 1.00 47.47 180 PRO A CA 1
ATOM 1397 C C . PRO A 1 180 ? -13.955 0.414 25.001 1.00 47.47 180 PRO A C 1
ATOM 1399 O O . PRO A 1 180 ? -13.315 1.371 25.426 1.00 47.47 180 PRO A O 1
ATOM 1402 N N . PHE A 1 181 ? -14.220 0.279 23.698 1.00 51.66 181 PHE A N 1
ATOM 1403 C CA . PHE A 1 181 ? -13.611 1.127 22.659 1.00 51.66 181 PHE A CA 1
ATOM 1404 C C . PHE A 1 181 ? -14.196 2.536 22.523 1.00 51.66 181 PHE A C 1
ATOM 1406 O O . PHE A 1 181 ? -15.395 2.745 22.701 1.00 51.66 181 PHE A O 1
ATOM 1413 N N . THR A 1 182 ? -13.334 3.459 22.081 1.00 51.31 182 THR A N 1
ATOM 1414 C CA . THR A 1 182 ? -13.639 4.842 21.676 1.00 51.31 182 THR A CA 1
ATOM 1415 C C . THR A 1 182 ? -13.292 5.032 20.187 1.00 51.31 182 THR A C 1
ATOM 1417 O O . THR A 1 182 ? -12.463 4.299 19.642 1.00 51.31 182 THR A O 1
ATOM 1420 N N . THR A 1 183 ? -13.926 6.003 19.526 1.00 47.91 183 THR A N 1
ATOM 1421 C CA . THR A 1 183 ? -13.749 6.386 18.105 1.00 47.91 183 THR A CA 1
ATOM 1422 C C . THR A 1 183 ? -12.961 7.697 17.945 1.00 47.91 183 THR A C 1
ATOM 1424 O O . THR A 1 183 ? -13.013 8.516 18.858 1.00 47.91 183 THR A O 1
ATOM 1427 N N . TYR A 1 184 ? -12.314 7.954 16.794 1.00 47.47 184 TYR A N 1
ATOM 1428 C CA . TYR A 1 184 ? -11.835 9.304 16.403 1.00 47.47 184 TYR A CA 1
ATOM 1429 C C . TYR A 1 184 ? -12.896 10.079 15.578 1.00 47.47 184 TYR A C 1
ATOM 1431 O O . TYR A 1 184 ? -13.656 9.466 14.834 1.00 47.47 184 TYR A O 1
ATOM 1439 N N . SER A 1 185 ? -12.969 11.416 15.680 1.00 43.56 185 SER A N 1
ATOM 1440 C CA . SER A 1 185 ? -14.013 12.261 15.061 1.00 43.56 185 SER A CA 1
ATOM 1441 C C . SER A 1 185 ? -13.508 12.957 13.809 1.00 43.56 185 SER A C 1
ATOM 1443 O O . SER A 1 185 ? -14.314 13.407 13.000 1.00 43.56 185 SER A O 1
ATOM 1445 N N . SER A 1 186 ? -12.188 13.047 13.639 1.00 51.03 186 SER A N 1
ATOM 1446 C CA . SER A 1 186 ? -11.548 13.495 12.408 1.00 51.03 186 SER A CA 1
ATOM 1447 C C . SER A 1 186 ? -10.069 13.106 12.378 1.00 51.03 186 SER A C 1
ATOM 1449 O O . SER A 1 186 ? -9.435 12.895 13.414 1.00 51.03 186 SER A O 1
ATOM 1451 N N . SER A 1 187 ? -9.522 13.067 11.165 1.00 53.66 187 SER A N 1
ATOM 1452 C CA . SER A 1 187 ? -8.091 12.991 10.865 1.00 53.66 187 SER A CA 1
ATOM 1453 C C . SER A 1 187 ? -7.254 14.021 11.623 1.00 53.66 187 SER A C 1
ATOM 1455 O O . SER A 1 187 ? -6.139 13.721 12.030 1.00 53.66 187 SER A O 1
ATOM 1457 N N . ASP A 1 188 ? -7.795 15.222 11.832 1.00 53.81 188 ASP A N 1
ATOM 1458 C CA . ASP A 1 188 ? -7.061 16.337 12.436 1.00 53.81 188 ASP A CA 1
ATOM 1459 C C . ASP A 1 188 ? -6.779 16.083 13.929 1.00 53.81 188 ASP A C 1
ATOM 1461 O O . ASP A 1 188 ? -5.653 16.254 14.382 1.00 53.81 188 ASP A O 1
ATOM 1465 N N . ILE A 1 189 ? -7.762 15.562 14.675 1.00 55.00 189 ILE A N 1
ATOM 1466 C CA . ILE A 1 189 ? -7.613 15.208 16.103 1.00 55.00 189 ILE A CA 1
ATOM 1467 C C . ILE A 1 189 ? -6.652 14.030 16.293 1.00 55.00 189 ILE A C 1
ATOM 1469 O O . ILE A 1 189 ? -5.920 13.950 17.278 1.00 55.00 189 ILE A O 1
ATOM 1473 N N . PHE A 1 190 ? -6.642 13.107 15.335 1.00 55.22 190 PHE A N 1
ATOM 1474 C CA . PHE A 1 190 ? -5.694 12.004 15.302 1.00 55.22 190 PHE A CA 1
ATOM 1475 C C . PHE A 1 190 ? -4.242 12.510 15.168 1.00 55.22 190 PHE A C 1
ATOM 1477 O O . PHE A 1 190 ? -3.367 12.082 15.925 1.00 55.22 190 PHE A O 1
ATOM 1484 N N . MET A 1 191 ? -3.997 13.469 14.271 1.00 61.47 191 MET A N 1
ATOM 1485 C CA . MET A 1 191 ? -2.651 13.987 14.007 1.00 61.47 191 MET A CA 1
ATOM 1486 C C . MET A 1 191 ? -2.092 14.881 15.112 1.00 61.47 191 MET A C 1
ATOM 1488 O O . MET A 1 191 ? -0.878 14.955 15.260 1.00 61.47 191 MET A O 1
ATOM 1492 N N . GLU A 1 192 ? -2.933 15.478 15.959 1.00 58.53 192 GLU A N 1
ATOM 1493 C CA . GLU A 1 192 ? -2.464 16.190 17.160 1.00 58.53 192 GLU A CA 1
ATOM 1494 C C . GLU A 1 192 ? -1.694 15.280 18.136 1.00 58.53 192 GLU A C 1
ATOM 1496 O O . GLU A 1 192 ? -0.869 15.760 18.911 1.00 58.53 192 GLU A O 1
ATOM 1501 N N . SER A 1 193 ? -1.956 13.968 18.107 1.00 52.62 193 SER A N 1
ATOM 1502 C CA . SER A 1 193 ? -1.323 12.977 18.990 1.00 52.62 193 SER A CA 1
ATOM 1503 C C . SER A 1 193 ? -0.396 11.998 18.253 1.00 52.62 193 SER A C 1
ATOM 1505 O O . SER A 1 193 ? 0.236 11.156 18.895 1.00 52.62 193 SER A O 1
ATOM 1507 N N . PHE A 1 194 ? -0.306 12.084 16.922 1.00 59.62 194 PHE A N 1
ATOM 1508 C CA . PHE A 1 194 ? 0.622 11.290 16.119 1.00 59.62 194 PHE A CA 1
ATOM 1509 C C . PHE A 1 194 ? 1.997 11.958 16.139 1.00 59.62 194 PHE A C 1
ATOM 1511 O O . PHE A 1 194 ? 2.171 13.061 15.634 1.00 59.62 194 PHE A O 1
ATOM 1518 N N . ASN A 1 195 ? 2.987 11.306 16.745 1.00 53.34 195 ASN A N 1
ATOM 1519 C CA . ASN A 1 195 ? 4.324 11.882 16.906 1.00 53.34 195 ASN A CA 1
ATOM 1520 C C . ASN A 1 195 ? 5.391 11.203 16.037 1.00 53.34 195 ASN A C 1
ATOM 1522 O O . ASN A 1 195 ? 6.574 11.433 16.290 1.00 53.34 195 ASN A O 1
ATOM 1526 N N . GLY A 1 196 ? 4.996 10.334 15.093 1.00 50.81 196 GLY A N 1
ATOM 1527 C CA . GLY A 1 196 ? 5.888 9.573 14.200 1.00 50.81 196 GLY A CA 1
ATOM 1528 C C . GLY A 1 196 ? 6.879 8.635 14.909 1.00 50.81 196 GLY A C 1
ATOM 1529 O O . GLY A 1 196 ? 7.557 7.831 14.273 1.00 50.81 196 GLY A O 1
ATOM 1530 N N . ASN A 1 197 ? 6.956 8.704 16.236 1.00 46.03 197 ASN A N 1
ATOM 1531 C CA . ASN A 1 197 ? 7.886 7.962 17.051 1.00 46.03 197 ASN A CA 1
ATOM 1532 C C . ASN A 1 197 ? 7.223 6.660 17.480 1.00 46.03 197 ASN A C 1
ATOM 1534 O O . ASN A 1 197 ? 6.099 6.642 17.983 1.00 46.03 197 ASN A O 1
ATOM 1538 N N . LEU A 1 198 ? 7.970 5.563 17.364 1.00 41.53 198 LEU A N 1
ATOM 1539 C CA . LEU A 1 198 ? 7.768 4.393 18.208 1.00 41.53 198 LEU A CA 1
ATOM 1540 C C . LEU A 1 198 ? 7.809 4.893 19.655 1.00 41.53 198 LEU A C 1
ATOM 1542 O O . LEU A 1 198 ? 8.898 5.058 20.206 1.00 41.53 198 LEU A O 1
ATOM 1546 N N . VAL A 1 199 ? 6.658 5.206 20.262 1.00 37.97 199 VAL A N 1
ATOM 1547 C CA . VAL A 1 199 ? 6.615 5.504 21.691 1.00 37.97 199 VAL A CA 1
ATOM 1548 C C . VAL A 1 199 ? 7.067 4.234 22.378 1.00 37.97 199 VAL A C 1
ATOM 1550 O O . VAL A 1 199 ? 6.351 3.237 22.433 1.00 37.97 199 VAL A O 1
ATOM 1553 N N . GLU A 1 200 ? 8.333 4.298 22.771 1.00 33.50 200 GLU A N 1
ATOM 1554 C CA . GLU A 1 200 ? 8.934 3.710 23.939 1.00 33.50 200 GLU A CA 1
ATOM 1555 C C . GLU A 1 200 ? 8.298 2.388 24.334 1.00 33.50 200 GLU A C 1
ATOM 1557 O O . GLU A 1 200 ? 7.210 2.311 24.908 1.00 33.50 200 GLU A O 1
ATOM 1562 N N . ARG A 1 201 ? 9.089 1.326 24.157 1.00 30.58 201 ARG A N 1
ATOM 1563 C CA . ARG A 1 201 ? 9.069 0.229 25.116 1.00 30.58 201 ARG A CA 1
ATOM 1564 C C . ARG A 1 201 ? 8.864 0.829 26.508 1.00 30.58 201 ARG A C 1
ATOM 1566 O O . ARG A 1 201 ? 9.791 1.405 27.076 1.00 30.58 201 ARG A O 1
ATOM 1573 N N . MET A 1 202 ? 7.685 0.624 27.083 1.00 30.73 202 MET A N 1
ATOM 1574 C CA . MET A 1 202 ? 7.499 0.611 28.525 1.00 30.73 202 MET A CA 1
ATOM 1575 C C . MET A 1 202 ? 8.293 -0.571 29.100 1.00 30.73 202 MET A C 1
ATOM 1577 O O . MET A 1 202 ? 7.720 -1.531 29.586 1.00 30.73 202 MET A O 1
ATOM 1581 N N . PHE A 1 203 ? 9.619 -0.525 29.021 1.00 31.55 203 PHE A N 1
ATOM 1582 C CA . PHE A 1 203 ? 10.541 -1.269 29.867 1.00 31.55 203 PHE A CA 1
ATOM 1583 C C . PHE A 1 203 ? 11.798 -0.415 29.968 1.00 31.55 203 PHE A C 1
ATOM 1585 O O . PHE A 1 203 ? 12.541 -0.249 29.004 1.00 31.55 203 PHE A O 1
ATOM 1592 N N . GLY A 1 204 ? 11.944 0.204 31.138 1.00 35.72 204 GLY A N 1
ATOM 1593 C CA . GLY A 1 204 ? 12.750 1.394 31.336 1.00 35.72 204 GLY A CA 1
ATOM 1594 C C . GLY A 1 204 ? 14.214 1.281 30.930 1.00 35.72 204 GLY A C 1
ATOM 1595 O O . GLY A 1 204 ? 14.849 0.238 31.078 1.00 35.72 204 GLY A O 1
ATOM 1596 N N . LYS A 1 205 ? 14.758 2.427 30.520 1.00 30.39 205 LYS A N 1
ATOM 1597 C CA . LYS A 1 205 ? 16.102 2.876 30.890 1.00 30.39 205 LYS A CA 1
ATOM 1598 C C . LYS A 1 205 ? 16.251 4.372 30.598 1.00 30.39 205 LYS A C 1
ATOM 1600 O O . LYS A 1 205 ? 16.381 4.782 29.458 1.00 30.39 205 LYS A O 1
ATOM 1605 N N . ASP A 1 206 ? 16.179 5.130 31.688 1.00 33.19 206 ASP A N 1
ATOM 1606 C CA . ASP A 1 206 ? 16.923 6.348 32.031 1.00 33.19 206 ASP A CA 1
ATOM 1607 C C . ASP A 1 206 ? 17.649 7.105 30.892 1.00 33.19 206 ASP A C 1
ATOM 1609 O O . ASP A 1 206 ? 18.678 6.662 30.377 1.00 33.19 206 ASP A O 1
ATOM 1613 N N . LEU A 1 207 ? 17.135 8.301 30.579 1.00 40.12 207 LEU A N 1
ATOM 1614 C CA . LEU A 1 207 ? 17.644 9.253 29.582 1.00 40.12 207 LEU A CA 1
ATOM 1615 C C . LEU A 1 207 ? 18.707 10.233 30.128 1.00 40.12 207 LEU A C 1
ATOM 1617 O O . LEU A 1 207 ? 19.052 11.208 29.464 1.00 40.12 207 LEU A O 1
ATOM 1621 N N . SER A 1 208 ? 19.292 9.999 31.305 1.00 33.31 208 SER A N 1
ATOM 1622 C CA . SER A 1 208 ? 20.270 10.920 31.919 1.00 33.31 208 SER A CA 1
ATOM 1623 C C . SER A 1 208 ? 21.667 10.986 31.261 1.00 33.31 208 SER A C 1
ATOM 1625 O O . SER A 1 208 ? 22.599 11.503 31.877 1.00 33.31 208 SER A O 1
ATOM 1627 N N . LYS A 1 209 ? 21.876 10.484 30.031 1.00 41.66 209 LYS A N 1
ATOM 1628 C CA . LYS A 1 209 ? 23.236 10.355 29.454 1.00 41.66 209 LYS A CA 1
ATOM 1629 C C . LYS A 1 209 ? 23.482 10.822 28.018 1.00 41.66 209 LYS A C 1
ATOM 1631 O O . LYS A 1 209 ? 24.535 10.486 27.483 1.00 41.66 209 LYS A O 1
ATOM 1636 N N . MET A 1 210 ? 22.623 11.625 27.393 1.00 35.47 210 MET A N 1
ATOM 1637 C CA . MET A 1 210 ? 22.945 12.161 26.055 1.00 35.47 210 MET A CA 1
ATOM 1638 C C . MET A 1 210 ? 22.660 13.657 25.908 1.00 35.47 210 MET A C 1
ATOM 1640 O O . MET A 1 210 ? 21.824 14.072 25.118 1.00 35.47 210 MET A O 1
ATOM 1644 N N . ALA A 1 211 ? 23.417 14.461 26.654 1.00 32.81 211 ALA A N 1
ATOM 1645 C CA . ALA A 1 211 ? 23.770 15.820 26.256 1.00 32.81 211 ALA A CA 1
ATOM 1646 C C . ALA A 1 211 ? 25.177 16.133 26.791 1.00 32.81 211 ALA A C 1
ATOM 1648 O O . ALA A 1 211 ? 25.352 16.366 27.986 1.00 32.81 211 ALA A O 1
ATOM 1649 N N . ASN A 1 212 ? 26.166 16.076 25.901 1.00 35.56 212 ASN A N 1
ATOM 1650 C CA . ASN A 1 212 ? 27.363 16.912 25.955 1.00 35.56 212 ASN A CA 1
ATOM 1651 C C . ASN A 1 212 ? 27.362 17.743 24.678 1.00 35.56 212 ASN A C 1
ATOM 1653 O O . ASN A 1 212 ? 27.167 17.119 23.610 1.00 35.56 212 ASN A O 1
#

Foldseek 3Di:
DELQCAQQQVDADDAPQPDAQQPPAEQARNQHNYQHQEYECCPHAQQNHAYQALNCALNLNHAYYPDAPQYDCQNHAEQARNCQNYNYQDDDCVNDECQNHQEQHRNNAQNQRHQEEEPQVYQCVNHPYQACNHAQHQRHQFYHHHQRAEDADPHNLWDDDDPPDDDEDDDYWHHYPPDDIDGDRGRNVRNVGRRSHPPDDPPDDDPPPPDD

pLDDT: mean 80.23, std 21.58, range [30.39, 98.88]

Radius of gyration: 18.24 Å; chains: 1; bounding box: 47×31×54 Å